Protein AF-A0A7C1TPK1-F1 (afdb_monomer)

pLDDT: mean 71.97, std 23.69, range [21.56, 97.88]

Structure (mmCIF, N/CA/C/O backbone):
data_AF-A0A7C1TPK1-F1
#
_entry.id   AF-A0A7C1TPK1-F1
#
loop_
_atom_site.group_PDB
_atom_site.id
_atom_site.type_symbol
_atom_site.label_atom_id
_atom_site.label_alt_id
_atom_site.label_comp_id
_atom_site.label_asym_id
_atom_site.label_entity_id
_atom_site.label_seq_id
_atom_site.pdbx_PDB_ins_code
_atom_site.Cartn_x
_atom_site.Cartn_y
_atom_site.Cartn_z
_atom_site.occupancy
_atom_site.B_iso_or_equiv
_atom_site.auth_seq_id
_atom_site.auth_comp_id
_atom_site.auth_asym_id
_atom_site.auth_atom_id
_atom_site.pdbx_PDB_model_num
ATOM 1 N N . MET A 1 1 ? 41.301 8.345 -20.548 1.00 24.50 1 MET A N 1
ATOM 2 C CA . MET A 1 1 ? 41.093 9.692 -19.976 1.00 24.50 1 MET A CA 1
ATOM 3 C C . MET A 1 1 ? 39.784 9.651 -19.198 1.00 24.50 1 MET A C 1
ATOM 5 O O . MET A 1 1 ? 38.764 9.330 -19.793 1.00 24.50 1 MET A O 1
ATOM 9 N N . LEU A 1 2 ? 39.835 9.821 -17.872 1.00 21.56 2 LEU A N 1
ATOM 10 C CA . LEU A 1 2 ? 38.672 9.760 -16.976 1.00 21.56 2 LEU A CA 1
ATOM 11 C C . LEU A 1 2 ? 37.686 10.892 -17.308 1.00 21.56 2 LEU A C 1
ATOM 13 O O . LEU A 1 2 ? 38.020 12.067 -17.165 1.00 21.56 2 LEU A O 1
ATOM 17 N N . VAL A 1 3 ? 36.482 10.538 -17.756 1.00 25.73 3 VAL A N 1
ATOM 18 C CA . VAL A 1 3 ? 35.398 11.492 -18.018 1.00 25.73 3 VAL A CA 1
ATOM 19 C C . VAL A 1 3 ? 34.743 11.848 -16.683 1.00 25.73 3 VAL A C 1
ATOM 21 O O . VAL A 1 3 ? 34.244 10.973 -15.979 1.00 25.73 3 VAL A O 1
ATOM 24 N N . ARG A 1 4 ? 34.772 13.134 -16.311 1.00 22.81 4 ARG A N 1
ATOM 25 C CA . ARG A 1 4 ? 34.095 13.642 -15.107 1.00 22.81 4 ARG A CA 1
ATOM 26 C C . ARG A 1 4 ? 32.565 13.531 -15.254 1.00 22.81 4 ARG A C 1
ATOM 28 O O . ARG A 1 4 ? 32.054 13.780 -16.348 1.00 22.81 4 ARG A O 1
ATOM 35 N N . PRO A 1 5 ? 31.813 13.261 -14.171 1.00 24.50 5 PRO A N 1
ATOM 36 C CA . PRO A 1 5 ? 30.354 13.270 -14.211 1.00 24.50 5 PRO A CA 1
ATOM 37 C C . PRO A 1 5 ? 29.855 14.706 -14.442 1.00 24.50 5 PRO A C 1
ATOM 39 O O . PRO A 1 5 ? 30.188 15.603 -13.670 1.00 24.50 5 PRO A O 1
ATOM 42 N N . GLY A 1 6 ? 29.078 14.938 -15.508 1.00 31.14 6 GLY A N 1
ATOM 43 C CA . GLY A 1 6 ? 28.449 16.242 -15.790 1.00 31.14 6 GLY A CA 1
ATOM 44 C C . GLY A 1 6 ? 28.547 16.768 -17.228 1.00 31.14 6 GLY A C 1
ATOM 45 O O . GLY A 1 6 ? 28.027 17.850 -17.501 1.00 31.14 6 GLY A O 1
ATOM 46 N N . MET A 1 7 ? 29.179 16.048 -18.162 1.00 33.12 7 MET A N 1
ATOM 47 C CA . MET A 1 7 ? 29.257 16.487 -19.565 1.00 33.12 7 MET A CA 1
ATOM 48 C C . MET A 1 7 ? 27.914 16.334 -20.298 1.00 33.12 7 MET A C 1
ATOM 50 O O . MET A 1 7 ? 27.286 15.279 -20.259 1.00 33.12 7 MET A O 1
ATOM 54 N N . ARG A 1 8 ? 27.482 17.400 -20.988 1.00 36.66 8 ARG A N 1
ATOM 55 C CA . ARG A 1 8 ? 26.323 17.401 -21.894 1.00 36.66 8 ARG A CA 1
ATOM 56 C C . ARG A 1 8 ? 26.789 17.213 -23.338 1.00 36.66 8 ARG A C 1
ATOM 58 O O . ARG A 1 8 ? 27.647 17.960 -23.806 1.00 36.66 8 ARG A O 1
ATOM 65 N N . PHE A 1 9 ? 26.182 16.257 -24.036 1.00 38.38 9 PHE A N 1
ATOM 66 C CA . PHE A 1 9 ? 26.364 16.032 -25.469 1.00 38.38 9 PHE A CA 1
ATOM 67 C C . PHE A 1 9 ? 25.245 16.738 -26.233 1.00 38.38 9 PHE A C 1
ATOM 69 O O . PHE A 1 9 ? 24.070 16.480 -25.981 1.00 38.38 9 PHE A O 1
ATOM 76 N N . LEU A 1 10 ? 25.597 17.637 -27.150 1.00 41.25 10 LEU A N 1
ATOM 77 C CA . LEU A 1 10 ? 24.641 18.324 -28.016 1.00 41.25 10 LEU A CA 1
ATOM 78 C C . LEU A 1 10 ? 25.191 18.290 -29.445 1.00 41.25 10 LEU A C 1
ATOM 80 O O . LEU A 1 10 ? 26.058 19.078 -29.801 1.00 41.25 10 LEU A O 1
ATOM 84 N N . ALA A 1 11 ? 24.637 17.357 -30.222 1.00 39.09 11 ALA A N 1
ATOM 85 C CA . ALA A 1 11 ? 24.834 17.107 -31.650 1.00 39.09 11 ALA A CA 1
ATOM 86 C C . ALA A 1 11 ? 26.118 16.363 -32.087 1.00 39.09 11 ALA A C 1
ATOM 88 O O . ALA A 1 11 ? 27.251 16.734 -31.788 1.00 39.09 11 ALA A O 1
ATOM 89 N N . GLY A 1 12 ? 25.907 15.318 -32.893 1.00 41.28 12 GLY A N 1
ATOM 90 C CA . GLY A 1 12 ? 26.910 14.708 -33.763 1.00 41.28 12 GLY A CA 1
ATOM 91 C C . GLY A 1 12 ? 26.328 14.586 -35.172 1.00 41.28 12 GLY A C 1
ATOM 92 O O . GLY A 1 12 ? 25.154 14.244 -35.315 1.00 41.28 12 GLY A O 1
ATOM 93 N N . CYS A 1 13 ? 27.120 14.895 -36.201 1.00 37.69 13 CYS A N 1
ATOM 94 C CA . CYS A 1 13 ? 26.704 14.777 -37.603 1.00 37.69 13 CYS A CA 1
ATOM 95 C C . CYS A 1 13 ? 27.291 13.460 -38.178 1.00 37.69 13 CYS A C 1
ATOM 97 O O . CYS A 1 13 ? 28.497 13.212 -38.102 1.00 37.69 13 CYS A O 1
ATOM 99 N N . ARG A 1 14 ? 26.412 12.573 -38.678 1.00 40.03 14 ARG A N 1
ATOM 100 C CA . ARG A 1 14 ? 26.726 11.234 -39.224 1.00 40.03 14 ARG A CA 1
ATOM 101 C C . ARG A 1 14 ? 26.907 11.306 -40.747 1.00 40.03 14 ARG A C 1
ATOM 103 O O . ARG A 1 14 ? 25.949 11.656 -41.427 1.00 40.03 14 ARG A O 1
ATOM 110 N N . LEU A 1 15 ? 28.073 10.922 -41.273 1.00 36.09 15 LEU A N 1
ATOM 111 C CA . LEU A 1 15 ? 28.280 10.698 -42.711 1.00 36.09 15 LEU A CA 1
ATOM 112 C C . LEU A 1 15 ? 28.046 9.223 -43.050 1.00 36.09 15 LEU A C 1
ATOM 114 O O . LEU A 1 15 ? 28.542 8.334 -42.359 1.00 36.09 15 LEU A O 1
ATOM 118 N N . ARG A 1 16 ? 27.306 8.955 -44.130 1.00 34.19 16 ARG A N 1
ATOM 119 C CA . ARG A 1 16 ? 27.210 7.624 -44.742 1.00 34.19 16 ARG A CA 1
ATOM 120 C C . ARG A 1 16 ? 27.856 7.698 -46.122 1.00 34.19 16 ARG A C 1
ATOM 122 O O . ARG A 1 16 ? 27.191 8.072 -47.078 1.00 34.19 16 ARG A O 1
ATOM 129 N N . HIS A 1 17 ? 29.133 7.342 -46.224 1.00 32.44 17 HIS A N 1
ATOM 130 C CA . HIS A 1 17 ? 29.756 7.023 -47.509 1.00 32.44 17 HIS A CA 1
ATOM 131 C C . HIS A 1 17 ? 30.151 5.547 -47.525 1.00 32.44 17 HIS A C 1
ATOM 133 O O . HIS A 1 17 ? 30.505 4.981 -46.493 1.00 32.44 17 HIS A O 1
ATOM 139 N N . GLY A 1 18 ? 29.988 4.908 -48.686 1.00 34.78 18 GLY A N 1
ATOM 140 C CA . GLY A 1 18 ? 30.161 3.468 -48.871 1.00 34.78 18 GLY A CA 1
ATOM 141 C C . GLY A 1 18 ? 31.446 2.931 -48.237 1.00 34.78 18 GLY A C 1
ATOM 142 O O . GLY A 1 18 ? 32.534 3.411 -48.529 1.00 34.78 18 GLY A O 1
ATOM 143 N N . GLY A 1 19 ? 31.293 1.926 -47.370 1.00 31.33 19 GLY A N 1
ATOM 144 C CA . GLY A 1 19 ? 32.381 1.080 -46.869 1.00 31.33 19 GLY A CA 1
ATOM 145 C C . GLY A 1 19 ? 32.948 1.393 -45.476 1.00 31.33 19 GLY A C 1
ATOM 146 O O . GLY A 1 19 ? 33.568 0.506 -44.898 1.00 31.33 19 GLY A O 1
ATOM 147 N N . GLY A 1 20 ? 32.709 2.569 -44.881 1.00 35.03 20 GLY A N 1
ATOM 148 C CA . GLY A 1 20 ? 33.236 2.912 -43.546 1.00 35.03 20 GLY A CA 1
ATOM 149 C C . GLY A 1 20 ? 32.467 4.045 -42.856 1.00 35.03 20 GLY A C 1
ATOM 150 O O . GLY A 1 20 ? 31.899 4.906 -43.522 1.00 35.03 20 GLY A O 1
ATOM 151 N N . ILE A 1 21 ? 32.398 4.033 -41.518 1.00 38.75 21 ILE A N 1
ATOM 152 C CA . ILE A 1 21 ? 31.647 5.028 -40.733 1.00 38.75 21 ILE A CA 1
ATOM 153 C C . ILE A 1 21 ? 32.623 6.120 -40.272 1.00 38.75 21 ILE A C 1
ATOM 155 O O . ILE A 1 21 ? 33.531 5.844 -39.499 1.00 38.75 21 ILE A O 1
ATOM 159 N N . THR A 1 22 ? 32.425 7.371 -40.675 1.00 41.50 22 THR A N 1
ATOM 160 C CA . THR A 1 22 ? 33.171 8.534 -40.154 1.00 41.50 22 THR A CA 1
ATOM 161 C C . THR A 1 22 ? 32.195 9.488 -39.472 1.00 41.50 22 THR A C 1
ATOM 163 O O . THR A 1 22 ? 31.168 9.851 -40.049 1.00 41.50 22 THR A O 1
ATOM 166 N N . GLY A 1 23 ? 32.467 9.875 -38.224 1.00 44.66 23 GLY A N 1
ATOM 167 C CA . GLY A 1 23 ? 31.585 10.747 -37.443 1.00 44.66 23 GLY A CA 1
ATOM 168 C C . GLY A 1 23 ? 32.342 11.869 -36.738 1.00 44.66 23 GLY A C 1
ATOM 169 O O . GLY A 1 23 ? 33.410 11.634 -36.173 1.00 44.66 23 GLY A O 1
ATOM 170 N N . ARG A 1 24 ? 31.752 13.074 -36.729 1.00 41.69 24 ARG A N 1
ATOM 171 C CA . ARG A 1 24 ? 32.151 14.174 -35.834 1.00 41.69 24 ARG A CA 1
ATOM 172 C C . ARG A 1 24 ? 31.338 14.137 -34.559 1.00 41.69 24 ARG A C 1
ATOM 174 O O . ARG A 1 24 ? 30.106 14.170 -34.621 1.00 41.69 24 ARG A O 1
ATOM 181 N N . ILE A 1 25 ? 32.019 14.146 -33.418 1.00 45.00 25 ILE A N 1
ATOM 182 C CA . ILE A 1 25 ? 31.387 14.288 -32.103 1.00 45.00 25 ILE A CA 1
ATOM 183 C C . ILE A 1 25 ? 31.795 15.638 -31.520 1.00 45.00 25 ILE A C 1
ATOM 185 O O . ILE A 1 25 ? 32.979 15.893 -31.286 1.00 45.00 25 ILE A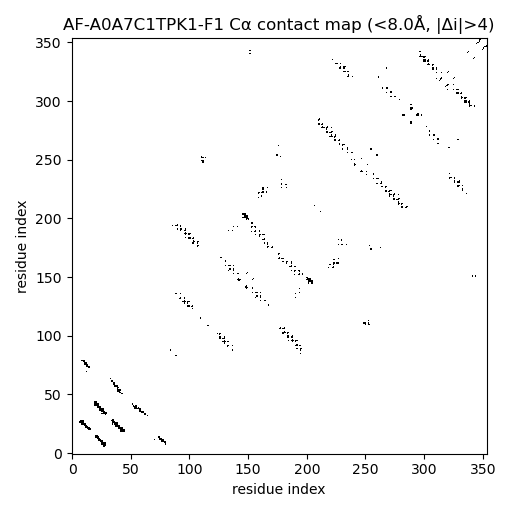 O 1
ATOM 189 N N . VAL A 1 26 ? 30.805 16.498 -31.275 1.00 44.06 26 VAL A N 1
ATOM 190 C CA . VAL A 1 26 ? 30.990 17.732 -30.508 1.00 44.06 26 VAL A CA 1
ATOM 191 C C . VAL A 1 26 ? 30.794 17.400 -29.031 1.00 44.06 26 VAL A C 1
ATOM 193 O O . VAL A 1 26 ? 29.754 16.876 -28.625 1.00 44.06 26 VAL A O 1
ATOM 196 N N . LEU A 1 27 ? 31.810 17.684 -28.220 1.00 39.91 27 LEU A N 1
ATOM 197 C CA . LEU A 1 27 ? 31.820 17.429 -26.784 1.00 39.91 27 LEU A CA 1
ATOM 198 C C . LEU A 1 27 ? 31.929 18.780 -26.069 1.00 39.91 27 LEU A C 1
ATOM 200 O O . LEU A 1 27 ? 32.971 19.425 -26.104 1.00 39.91 27 LEU A O 1
ATOM 204 N N . SER A 1 28 ? 30.853 19.162 -25.372 1.00 40.62 28 SER A N 1
ATOM 205 C CA . SER A 1 28 ? 30.734 20.324 -24.473 1.00 40.62 28 SER A CA 1
ATOM 206 C C . SER A 1 28 ? 30.233 21.641 -25.087 1.00 40.62 28 SER A C 1
ATOM 208 O O . SER A 1 28 ? 30.926 22.311 -25.852 1.00 40.62 28 SER A O 1
ATOM 210 N N . ILE A 1 29 ? 29.051 22.065 -24.619 1.00 41.12 29 ILE A N 1
ATOM 211 C CA . ILE A 1 29 ? 28.638 23.472 -24.537 1.00 41.12 29 ILE A CA 1
ATOM 212 C C . ILE A 1 29 ? 28.671 23.839 -23.048 1.00 41.12 29 ILE A C 1
ATOM 214 O O . ILE A 1 29 ? 27.861 23.340 -22.261 1.00 41.12 29 ILE A O 1
ATOM 218 N N . GLY A 1 30 ? 29.629 24.679 -22.647 1.00 35.22 30 GLY A N 1
ATOM 219 C CA . GLY A 1 30 ? 29.671 25.245 -21.295 1.00 35.22 30 GLY A CA 1
ATOM 220 C C . GLY A 1 30 ? 28.498 26.203 -21.050 1.00 35.22 30 GLY A C 1
ATOM 221 O O . GLY A 1 30 ? 27.855 26.658 -21.994 1.00 35.22 30 GLY A O 1
ATOM 222 N N . SER A 1 31 ? 28.239 26.566 -19.788 1.00 35.78 31 SER A N 1
ATOM 223 C CA . SER A 1 31 ? 27.105 27.408 -19.339 1.00 35.78 31 SER A CA 1
ATOM 224 C C . SER A 1 31 ? 26.975 28.795 -20.000 1.00 35.78 31 SER A C 1
ATOM 226 O O . SER A 1 31 ? 26.006 29.495 -19.739 1.00 35.78 31 SER A O 1
ATOM 228 N N . HIS A 1 32 ? 27.920 29.178 -20.863 1.00 35.72 32 HIS A N 1
ATOM 229 C CA . HIS A 1 32 ? 27.975 30.447 -21.594 1.00 35.72 32 HIS A CA 1
ATOM 230 C C . HIS A 1 32 ? 27.957 30.274 -23.128 1.00 35.72 32 HIS A C 1
ATOM 232 O O . HIS A 1 32 ? 28.382 31.170 -23.850 1.00 35.72 32 HIS A O 1
ATOM 238 N N . GLY A 1 33 ? 27.530 29.119 -23.653 1.00 37.91 33 GLY A N 1
ATOM 239 C CA . GLY A 1 33 ? 27.360 28.928 -25.102 1.00 37.91 33 GLY A CA 1
ATOM 240 C C . GLY A 1 33 ? 28.658 28.781 -25.911 1.00 37.91 33 GLY A C 1
ATOM 241 O O . GLY A 1 33 ? 28.604 28.760 -27.135 1.00 37.91 33 GLY A O 1
ATOM 242 N N . ARG A 1 34 ? 29.824 28.649 -25.262 1.00 34.91 34 ARG A N 1
ATOM 243 C CA . ARG A 1 34 ? 31.100 28.375 -25.943 1.00 34.91 34 ARG A CA 1
ATOM 244 C C . ARG A 1 34 ? 31.315 26.871 -26.118 1.00 34.91 34 ARG A C 1
ATOM 246 O O . ARG A 1 34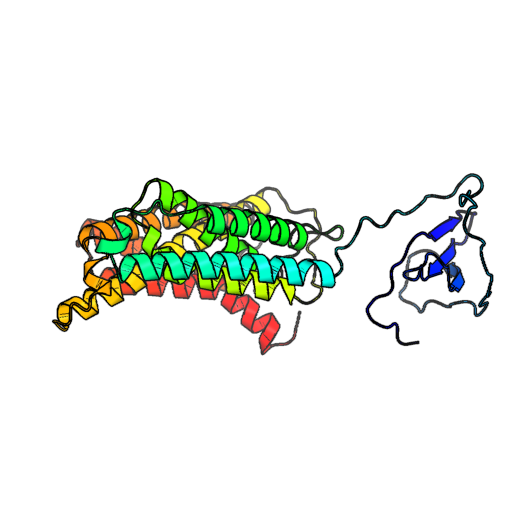 ? 31.243 26.117 -25.144 1.00 34.91 34 ARG A O 1
ATOM 253 N N . VAL A 1 35 ? 31.582 26.460 -27.358 1.00 42.59 35 VAL A N 1
ATOM 254 C CA . VAL A 1 35 ? 32.002 25.097 -27.709 1.00 42.59 35 VAL A CA 1
ATOM 255 C C . VAL A 1 35 ? 33.481 24.944 -27.358 1.00 42.59 35 VAL A C 1
ATOM 257 O O . VAL A 1 35 ? 34.282 25.795 -27.735 1.00 42.59 35 VAL A O 1
ATOM 260 N N . VAL A 1 36 ? 33.838 23.902 -26.602 1.00 40.53 36 VAL A N 1
ATOM 261 C CA . VAL A 1 36 ? 35.198 23.769 -26.037 1.00 40.53 36 VAL A CA 1
ATOM 262 C C . VAL A 1 36 ? 36.057 22.738 -26.782 1.00 40.53 36 VAL A C 1
ATOM 264 O O . VAL A 1 36 ? 37.276 22.896 -26.802 1.00 40.53 36 VAL A O 1
ATOM 267 N N . GLN A 1 37 ? 35.468 21.720 -27.429 1.00 39.75 37 GLN A N 1
ATOM 268 C CA . GLN A 1 37 ? 36.225 20.695 -28.166 1.00 39.75 37 GLN A CA 1
ATOM 269 C C . GLN A 1 37 ? 35.356 19.888 -29.154 1.00 39.75 37 GLN A C 1
ATOM 271 O O . GLN A 1 37 ? 34.184 19.606 -28.894 1.00 39.75 37 GLN A O 1
ATOM 276 N N . TRP A 1 38 ? 35.949 19.447 -30.266 1.00 44.34 38 TRP A N 1
ATOM 277 C CA . TRP A 1 38 ? 35.362 18.464 -31.188 1.00 44.34 38 TRP A CA 1
ATOM 278 C C . TRP A 1 38 ? 36.407 17.442 -31.644 1.00 44.34 38 TRP A C 1
ATOM 280 O O . TRP A 1 38 ? 37.594 17.760 -31.716 1.00 44.34 38 TRP A O 1
ATOM 290 N N . PHE A 1 39 ? 35.943 16.224 -31.947 1.00 41.06 39 PHE A N 1
ATOM 291 C CA . PHE A 1 39 ? 36.772 15.102 -32.396 1.00 41.06 39 PHE A CA 1
ATOM 292 C C . PHE A 1 39 ? 36.262 14.529 -33.724 1.00 41.06 39 PHE A C 1
ATOM 294 O O . PHE A 1 39 ? 35.052 14.352 -33.903 1.00 41.06 39 PHE A O 1
ATOM 301 N N . ASP A 1 40 ? 37.199 14.183 -34.608 1.00 39.00 40 ASP A N 1
ATOM 302 C CA . ASP A 1 40 ? 36.972 13.380 -35.813 1.00 39.00 40 ASP A CA 1
ATOM 303 C C . ASP A 1 40 ? 37.346 11.913 -35.516 1.00 39.00 40 ASP A C 1
ATOM 305 O O . ASP A 1 40 ? 38.464 11.626 -35.082 1.00 39.00 40 ASP A O 1
ATOM 309 N N . GLY A 1 41 ? 36.417 10.970 -35.716 1.00 39.78 41 GLY A N 1
ATOM 310 C CA . GLY A 1 41 ? 36.655 9.539 -35.485 1.00 39.78 41 GLY A CA 1
ATOM 311 C C . GLY A 1 41 ? 36.110 8.648 -36.603 1.00 39.78 41 GLY A C 1
ATOM 312 O O . GLY A 1 41 ? 35.012 8.879 -37.115 1.00 39.78 41 GLY A O 1
ATOM 313 N N . VAL A 1 42 ? 36.874 7.610 -36.963 1.00 35.97 42 VAL A N 1
ATOM 314 C CA . VAL A 1 42 ? 36.466 6.543 -37.893 1.00 35.97 42 VAL A CA 1
ATOM 315 C C . VAL A 1 42 ? 36.020 5.324 -37.076 1.00 35.97 42 VAL A C 1
ATOM 317 O O . VAL A 1 42 ? 36.778 4.823 -36.249 1.00 35.97 42 VAL A O 1
ATOM 320 N N . TYR A 1 43 ? 34.802 4.839 -37.299 1.00 39.56 43 TYR A N 1
ATOM 321 C CA . TYR A 1 43 ? 34.262 3.611 -36.718 1.00 39.56 43 TYR A CA 1
ATOM 322 C C . TYR A 1 43 ? 34.261 2.485 -37.772 1.00 39.56 43 TYR A C 1
ATOM 324 O O . TYR A 1 43 ? 33.782 2.690 -38.892 1.00 39.56 43 TYR A O 1
ATOM 332 N N . PRO A 1 44 ? 34.734 1.272 -37.446 1.00 28.83 44 PRO A N 1
ATOM 333 C CA . PRO A 1 44 ? 34.456 0.098 -38.260 1.00 28.83 44 PRO A CA 1
ATOM 334 C C . PRO A 1 44 ? 33.015 -0.394 -38.033 1.00 28.83 44 PRO A C 1
ATOM 336 O O . PRO A 1 44 ? 32.431 -0.200 -36.966 1.00 28.83 44 PRO A O 1
ATOM 339 N N . ALA A 1 45 ? 32.425 -1.003 -39.064 1.00 29.73 45 ALA A N 1
ATOM 340 C CA . ALA A 1 45 ? 31.056 -1.511 -39.045 1.00 29.73 45 ALA A CA 1
ATOM 341 C C . ALA A 1 45 ? 30.839 -2.610 -37.980 1.00 29.73 45 ALA A C 1
ATOM 343 O O . ALA A 1 45 ? 31.741 -3.372 -37.643 1.00 29.73 45 ALA A O 1
ATOM 344 N N . ILE A 1 46 ? 29.611 -2.643 -37.459 1.00 31.33 46 ILE A N 1
ATOM 345 C CA . ILE A 1 46 ? 29.082 -3.457 -36.352 1.00 31.33 46 ILE A CA 1
ATOM 346 C C . ILE A 1 46 ? 29.551 -4.925 -36.415 1.00 31.33 46 ILE A C 1
ATOM 348 O O . ILE A 1 46 ? 29.311 -5.594 -37.416 1.00 31.33 46 ILE A O 1
ATOM 352 N N . GLY A 1 47 ? 30.151 -5.446 -35.329 1.00 31.80 47 GLY A N 1
ATOM 353 C CA . GLY A 1 47 ? 30.356 -6.897 -35.195 1.00 31.80 47 GLY A CA 1
ATOM 354 C C . GLY A 1 47 ? 31.330 -7.447 -34.142 1.00 31.80 47 GLY A C 1
ATOM 355 O O . GLY A 1 47 ? 31.251 -8.642 -33.878 1.00 31.80 47 GLY A O 1
ATOM 356 N N . ARG A 1 48 ? 32.236 -6.675 -33.514 1.00 25.44 48 ARG A N 1
ATOM 357 C CA . ARG A 1 48 ? 33.141 -7.198 -32.452 1.00 25.44 48 ARG A CA 1
ATOM 358 C C . ARG A 1 48 ? 33.518 -6.141 -31.399 1.00 25.44 48 ARG A C 1
ATOM 360 O O . ARG A 1 48 ? 33.583 -4.962 -31.742 1.00 25.44 48 ARG A O 1
ATOM 367 N N . PRO A 1 49 ? 33.797 -6.528 -30.135 1.00 31.80 49 PRO A N 1
ATOM 368 C CA . PRO A 1 49 ? 34.086 -5.585 -29.063 1.00 31.80 49 PRO A CA 1
ATOM 369 C C . PRO A 1 49 ? 35.565 -5.194 -29.099 1.00 31.80 49 PRO A C 1
ATOM 371 O O . PRO A 1 49 ? 36.394 -5.885 -28.521 1.00 31.80 49 PRO A O 1
ATOM 374 N N . HIS A 1 50 ? 35.926 -4.089 -29.751 1.00 31.58 50 HIS A N 1
ATOM 375 C CA . HIS A 1 50 ? 37.266 -3.516 -29.585 1.00 31.58 50 HIS A CA 1
ATOM 376 C C . HIS A 1 50 ? 37.262 -1.982 -29.540 1.00 31.58 50 HIS A C 1
ATOM 378 O O . HIS A 1 50 ? 36.398 -1.316 -30.102 1.00 31.58 50 HIS A O 1
ATOM 384 N N . LYS A 1 51 ? 38.244 -1.469 -28.783 1.00 29.73 51 LYS A N 1
ATOM 385 C CA . LYS A 1 51 ? 38.496 -0.078 -28.373 1.00 29.73 51 LYS A CA 1
ATOM 386 C C . LYS A 1 51 ? 38.213 0.964 -29.465 1.00 29.73 51 LYS A C 1
ATOM 388 O O . LYS A 1 51 ? 38.738 0.862 -30.569 1.00 29.73 51 LYS A O 1
ATOM 393 N N . LEU A 1 52 ? 37.501 2.032 -29.082 1.00 31.05 52 LEU A N 1
ATOM 394 C CA . LEU A 1 52 ? 37.487 3.312 -29.799 1.00 31.05 52 LEU A CA 1
ATOM 395 C C . LEU A 1 52 ? 38.937 3.783 -30.012 1.00 31.05 52 LEU A C 1
ATOM 397 O O . LEU A 1 52 ? 39.631 4.106 -29.045 1.00 31.05 52 LEU A O 1
ATOM 401 N N . LEU A 1 53 ? 39.387 3.853 -31.262 1.00 29.19 53 LEU A N 1
ATOM 402 C CA . LEU A 1 53 ? 40.585 4.601 -31.631 1.00 29.19 53 LEU A CA 1
ATOM 403 C C . LEU A 1 53 ? 40.157 6.050 -31.880 1.00 29.19 53 LEU A C 1
ATOM 405 O O . LEU A 1 53 ? 39.724 6.411 -32.971 1.00 29.19 53 LEU A O 1
ATOM 409 N N . LEU A 1 54 ? 40.221 6.877 -30.835 1.00 31.77 54 LEU A N 1
ATOM 410 C CA . LEU A 1 54 ? 40.105 8.327 -30.983 1.00 31.77 54 LEU A CA 1
ATOM 411 C C . LEU A 1 54 ? 41.357 8.828 -31.713 1.00 31.77 54 LEU A C 1
ATOM 413 O O . LEU A 1 54 ? 42.453 8.789 -31.156 1.00 31.77 54 LEU A O 1
ATOM 417 N N . GLY A 1 55 ? 41.192 9.285 -32.955 1.00 32.06 55 GLY A N 1
ATOM 418 C CA . GLY A 1 55 ? 42.226 10.033 -33.665 1.00 32.06 55 GLY A CA 1
ATOM 419 C C . GLY A 1 55 ? 42.536 11.325 -32.907 1.00 32.06 55 GLY A C 1
ATOM 420 O O . GLY A 1 55 ? 41.637 12.088 -32.556 1.00 32.06 55 GLY A O 1
ATOM 421 N N . SER A 1 56 ? 43.811 11.557 -32.605 1.00 30.23 56 SER A N 1
ATOM 422 C CA . SER A 1 56 ? 44.296 12.622 -31.722 1.00 30.23 56 SER A CA 1
ATOM 423 C C . SER A 1 56 ? 44.413 13.988 -32.414 1.00 30.23 56 SER A C 1
ATOM 425 O O . SER A 1 56 ? 45.470 14.614 -32.360 1.00 30.23 56 SER A O 1
ATOM 427 N N . GLN A 1 57 ? 43.363 14.464 -33.082 1.00 33.47 57 GLN A N 1
ATOM 428 C CA . GLN A 1 57 ? 43.333 15.834 -33.608 1.00 33.47 57 GLN A CA 1
ATOM 429 C C . GLN A 1 57 ? 42.364 16.671 -32.774 1.00 33.47 57 GLN A C 1
ATOM 431 O O . GLN A 1 57 ? 41.154 16.676 -32.987 1.00 33.47 57 GLN A O 1
ATOM 436 N N . VAL A 1 58 ? 42.918 17.341 -31.760 1.00 34.72 58 VAL A N 1
ATOM 437 C CA . VAL A 1 58 ? 42.210 18.334 -30.946 1.00 34.72 58 VAL A CA 1
ATOM 438 C C . VAL A 1 58 ? 42.312 19.673 -31.665 1.00 34.72 58 VAL A C 1
ATOM 440 O O . VAL A 1 58 ? 43.376 20.286 -31.688 1.00 34.72 58 VAL A O 1
ATOM 443 N N . HIS A 1 59 ? 41.207 20.148 -32.235 1.00 36.06 59 HIS A N 1
ATOM 444 C CA . HIS A 1 59 ? 41.133 21.502 -32.778 1.00 36.06 59 HIS A CA 1
ATOM 445 C C . HIS A 1 59 ? 40.513 22.451 -31.746 1.00 36.06 59 HIS A C 1
ATOM 447 O O . HIS A 1 59 ? 39.376 22.259 -31.316 1.00 36.06 59 HIS A O 1
ATOM 453 N N . HIS A 1 60 ? 41.253 23.495 -31.364 1.00 32.62 60 HIS A N 1
ATOM 454 C CA . HIS A 1 60 ? 40.734 24.619 -30.585 1.00 32.62 60 HIS A CA 1
ATOM 455 C C . HIS A 1 60 ? 40.278 25.727 -31.542 1.00 32.62 60 HIS A C 1
ATOM 457 O O . HIS A 1 60 ? 41.090 26.282 -32.276 1.00 32.62 60 HIS A O 1
ATOM 463 N N . GLY A 1 61 ? 38.983 26.049 -31.546 1.00 34.94 61 GLY A N 1
ATOM 464 C CA . GLY A 1 61 ? 38.421 27.121 -32.369 1.00 34.94 61 GLY A CA 1
ATOM 465 C C . GLY A 1 61 ? 37.334 27.887 -31.622 1.00 34.94 61 GLY A C 1
ATOM 466 O O . GLY A 1 61 ? 36.466 27.289 -30.993 1.00 34.94 61 GLY A O 1
ATOM 467 N N . ASN A 1 62 ? 37.385 29.216 -31.687 1.00 28.84 62 ASN A N 1
ATOM 468 C CA . ASN A 1 62 ? 36.414 30.104 -31.054 1.00 28.84 62 ASN A CA 1
ATOM 469 C C . ASN A 1 62 ? 35.275 30.368 -32.058 1.00 28.84 62 ASN A C 1
ATOM 471 O O . ASN A 1 62 ? 35.435 31.162 -32.982 1.00 28.84 62 ASN A O 1
ATOM 475 N N . LEU A 1 63 ? 34.145 29.667 -31.931 1.00 35.84 63 LEU A N 1
ATOM 476 C CA . LEU A 1 63 ? 32.958 29.948 -32.748 1.00 35.84 63 LEU A CA 1
ATOM 477 C C . LEU A 1 63 ? 32.238 31.170 -32.163 1.00 35.84 63 LEU A C 1
ATOM 479 O O . LEU A 1 63 ? 31.715 31.114 -31.051 1.00 35.84 63 LEU A O 1
ATOM 483 N N . GLY A 1 64 ? 32.243 32.280 -32.904 1.00 26.56 64 GLY A N 1
ATOM 484 C CA . GLY A 1 64 ? 31.487 33.483 -32.560 1.00 26.56 64 GLY A CA 1
ATOM 485 C C . GLY A 1 64 ? 29.989 33.188 -32.445 1.00 26.56 64 GLY A C 1
ATOM 486 O O . GLY A 1 64 ? 29.423 32.449 -33.250 1.00 26.56 64 GLY A O 1
ATOM 487 N N . ALA A 1 65 ? 29.353 33.756 -31.422 1.00 31.20 65 ALA A N 1
ATOM 488 C CA . ALA A 1 65 ? 27.927 33.608 -31.166 1.00 31.20 65 ALA A CA 1
ATOM 489 C C . ALA A 1 65 ? 27.113 34.214 -32.323 1.00 31.20 65 ALA A C 1
ATOM 491 O O . ALA A 1 65 ? 27.087 35.431 -32.481 1.00 31.20 65 ALA A O 1
ATOM 492 N N . GLY A 1 66 ? 26.457 33.373 -33.132 1.00 29.56 66 GLY A N 1
ATOM 493 C CA . GLY A 1 66 ? 25.478 33.843 -34.122 1.00 29.56 66 GLY A CA 1
ATOM 494 C C . GLY A 1 66 ? 25.315 33.032 -35.410 1.00 29.56 66 GLY A C 1
ATOM 495 O O . GLY A 1 66 ? 24.386 33.315 -36.159 1.00 29.56 66 GLY A O 1
ATOM 496 N N . SER A 1 67 ? 26.143 32.026 -35.706 1.00 26.38 67 SER A N 1
ATOM 497 C CA . SER A 1 67 ? 25.974 31.240 -36.939 1.00 26.38 67 SER A CA 1
ATOM 498 C C . SER A 1 67 ? 25.056 30.019 -36.734 1.00 26.38 67 SER A C 1
ATOM 500 O O . SER A 1 67 ? 25.316 29.192 -35.856 1.00 26.38 67 SER A O 1
ATOM 502 N N . PRO A 1 68 ? 23.982 29.842 -37.532 1.00 30.05 68 PRO A N 1
ATOM 503 C CA . PRO A 1 68 ? 23.232 28.593 -37.530 1.00 30.05 68 PRO A CA 1
ATOM 504 C C . PRO A 1 68 ? 24.123 27.480 -38.096 1.00 30.05 68 PRO A C 1
ATOM 506 O O . PRO A 1 68 ? 24.577 27.560 -39.238 1.00 30.05 68 PRO A O 1
ATOM 509 N N . PHE A 1 69 ? 24.369 26.433 -37.305 1.00 36.50 69 PHE A N 1
ATOM 510 C CA . PHE A 1 69 ? 25.017 25.205 -37.772 1.00 36.50 69 PHE A CA 1
ATOM 511 C C . PHE A 1 69 ? 24.177 24.597 -38.910 1.00 36.50 69 PHE A C 1
ATOM 513 O O . PHE A 1 69 ? 23.157 23.953 -38.668 1.00 36.50 69 PHE A O 1
ATOM 520 N N . ARG A 1 70 ? 24.587 24.805 -40.167 1.00 31.73 70 ARG A N 1
ATOM 521 C CA . ARG A 1 70 ? 24.055 24.083 -41.332 1.00 31.73 70 ARG A CA 1
ATOM 522 C C . ARG A 1 70 ? 24.925 22.851 -41.564 1.00 31.73 70 ARG A C 1
ATOM 524 O O . ARG A 1 70 ? 26.064 22.994 -41.998 1.00 31.73 70 ARG A O 1
ATOM 531 N N . CYS A 1 71 ? 24.411 21.649 -41.293 1.00 34.47 71 CYS A N 1
ATOM 532 C CA . CYS A 1 71 ? 25.030 20.439 -41.845 1.00 34.47 71 CYS A CA 1
ATOM 533 C C . CYS A 1 71 ? 24.694 20.395 -43.363 1.00 34.47 71 CYS A C 1
ATOM 535 O O . CYS A 1 71 ? 23.522 20.555 -43.715 1.00 34.47 71 CYS A O 1
ATOM 537 N N . PRO A 1 72 ? 25.684 20.270 -44.274 1.00 32.59 72 PRO A N 1
ATOM 538 C CA . PRO A 1 72 ? 25.440 20.213 -45.725 1.00 32.59 72 PRO A CA 1
ATOM 539 C C . PRO A 1 72 ? 24.655 18.943 -46.083 1.00 32.59 72 PRO A C 1
ATOM 541 O O . PRO A 1 72 ? 24.730 17.992 -45.341 1.00 32.59 72 PRO A O 1
ATOM 544 N N . GLY A 1 73 ? 23.853 18.904 -47.148 1.00 35.16 73 GLY A N 1
ATOM 545 C CA . GLY A 1 73 ? 22.875 17.824 -47.400 1.00 35.16 73 GLY A CA 1
ATOM 546 C C . GLY A 1 73 ? 23.355 16.389 -47.088 1.00 35.16 73 GLY A C 1
ATOM 547 O O . GLY A 1 73 ? 24.449 16.007 -47.488 1.00 35.16 73 GLY A O 1
ATOM 548 N N . HIS A 1 74 ? 22.501 15.616 -46.396 1.00 36.00 74 HIS A N 1
ATOM 549 C CA . HIS A 1 74 ? 22.668 14.214 -45.942 1.00 36.00 74 HIS A CA 1
ATOM 550 C C . HIS A 1 74 ? 23.223 13.948 -44.524 1.00 36.00 74 HIS A C 1
ATOM 552 O O . HIS A 1 74 ? 23.837 12.907 -44.299 1.00 36.00 74 HIS A O 1
ATOM 558 N N . TYR A 1 75 ? 22.929 14.794 -43.528 1.00 36.03 75 TYR A N 1
ATOM 559 C CA . TYR A 1 75 ? 23.169 14.448 -42.114 1.00 36.03 75 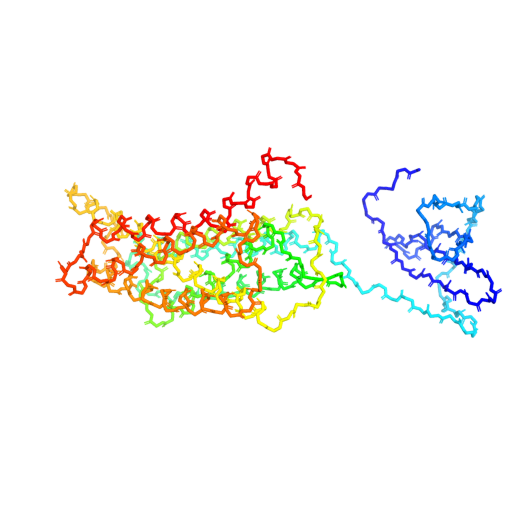TYR A CA 1
ATOM 560 C C . TYR A 1 75 ? 21.861 14.306 -41.337 1.00 36.03 75 TYR A C 1
ATOM 562 O O . TYR A 1 75 ? 20.965 15.141 -41.437 1.00 36.03 75 TYR A O 1
ATOM 570 N N . VAL A 1 76 ? 21.782 13.259 -40.516 1.00 33.25 76 VAL A N 1
ATOM 571 C CA . VAL A 1 76 ? 20.721 13.070 -39.520 1.00 33.25 76 VAL A CA 1
ATOM 572 C C . VAL A 1 76 ? 21.152 13.768 -38.233 1.00 33.25 76 VAL A C 1
ATOM 574 O O . VAL A 1 76 ? 22.179 13.415 -37.653 1.00 33.25 76 VAL A O 1
ATOM 577 N N . ILE A 1 77 ? 20.373 14.750 -37.780 1.00 36.16 77 ILE A N 1
ATOM 578 C CA . ILE A 1 77 ? 20.536 15.358 -36.457 1.00 36.16 77 ILE A CA 1
ATOM 579 C C . ILE A 1 77 ? 19.987 14.364 -35.430 1.00 36.16 77 ILE A C 1
ATOM 581 O O . ILE A 1 77 ? 18.779 14.151 -35.355 1.00 36.16 77 ILE A O 1
ATOM 585 N N . ILE A 1 78 ? 20.862 13.755 -34.627 1.00 36.94 78 ILE A N 1
ATOM 586 C CA . ILE A 1 78 ? 20.436 12.981 -33.455 1.00 36.94 78 ILE A CA 1
ATOM 587 C C . ILE A 1 78 ? 20.245 13.969 -32.301 1.00 36.94 78 ILE A C 1
ATOM 589 O O . ILE A 1 78 ? 21.196 14.349 -31.615 1.00 36.94 78 ILE A O 1
ATOM 593 N N . LEU A 1 79 ? 19.007 14.424 -32.116 1.00 31.41 79 LEU A N 1
ATOM 594 C CA . LEU A 1 79 ? 18.581 15.110 -30.900 1.00 31.41 79 LEU A CA 1
ATOM 595 C C . LEU A 1 79 ? 18.451 14.061 -29.791 1.00 31.41 79 LEU A C 1
ATOM 597 O O . LEU A 1 79 ? 17.486 13.303 -29.762 1.00 31.41 79 LEU A O 1
ATOM 601 N N . PHE A 1 80 ? 19.417 14.012 -28.872 1.00 37.69 80 PHE A N 1
ATOM 602 C CA . PHE A 1 80 ? 19.228 13.303 -27.609 1.00 37.69 80 PHE A CA 1
ATOM 603 C C . PHE A 1 80 ? 18.154 14.046 -26.810 1.00 37.69 80 PHE A C 1
ATOM 605 O O . PHE A 1 80 ? 18.397 15.119 -26.252 1.00 37.69 80 PHE A O 1
ATOM 612 N N . THR A 1 81 ? 16.941 13.495 -26.792 1.00 33.41 81 THR A N 1
ATOM 613 C CA . THR A 1 81 ? 15.873 13.939 -25.898 1.00 33.41 81 THR A CA 1
ATOM 614 C C . THR A 1 81 ? 16.375 13.841 -24.466 1.00 33.41 81 THR A C 1
ATOM 616 O O . THR A 1 81 ? 16.889 12.808 -24.048 1.00 33.41 81 THR A O 1
ATOM 619 N N . THR A 1 82 ? 16.261 14.948 -23.740 1.00 37.69 82 THR A N 1
ATOM 620 C CA . THR A 1 82 ? 16.768 15.184 -22.387 1.00 37.69 82 THR A CA 1
ATOM 621 C C . THR A 1 82 ? 16.647 13.972 -21.454 1.00 37.69 82 THR A C 1
ATOM 623 O O . THR A 1 82 ? 15.618 13.800 -20.800 1.00 37.69 82 THR A O 1
ATOM 626 N N . THR A 1 83 ? 17.715 13.189 -21.299 1.00 42.88 83 THR A N 1
ATOM 627 C CA . THR A 1 83 ? 17.897 12.375 -20.093 1.00 42.88 83 THR A CA 1
ATOM 628 C C . THR A 1 83 ? 17.974 13.360 -18.933 1.00 42.88 83 THR A C 1
ATOM 630 O O . THR A 1 83 ? 18.873 14.208 -18.881 1.00 42.88 83 THR A O 1
ATOM 633 N N . THR A 1 84 ? 16.978 13.350 -18.051 1.00 48.44 84 THR A N 1
ATOM 634 C CA . THR A 1 84 ? 16.952 14.222 -16.878 1.00 48.44 84 THR A CA 1
ATOM 635 C C . THR A 1 84 ? 18.217 13.988 -16.069 1.00 48.44 84 THR A C 1
ATOM 637 O O . THR A 1 84 ? 18.416 12.912 -15.521 1.00 48.44 84 THR A O 1
ATOM 640 N N . THR A 1 85 ? 19.091 14.992 -16.004 1.00 55.41 85 THR A N 1
ATOM 641 C CA . THR A 1 85 ? 20.275 14.927 -15.150 1.00 55.41 85 THR A CA 1
ATOM 642 C C . THR A 1 85 ? 19.825 14.701 -13.699 1.00 55.41 85 THR A C 1
ATOM 644 O O . THR A 1 85 ? 18.873 15.373 -13.281 1.00 55.41 85 THR A O 1
ATOM 647 N N . PRO A 1 86 ? 20.499 13.836 -12.912 1.00 61.34 86 PRO A N 1
ATOM 648 C CA . PRO A 1 86 ? 20.157 13.558 -11.507 1.00 61.34 86 PRO A CA 1
ATOM 649 C C . PRO A 1 86 ? 19.915 14.832 -10.679 1.00 61.34 86 PRO A C 1
ATOM 651 O O . PRO A 1 86 ? 19.033 14.891 -9.827 1.00 61.34 86 PRO A O 1
ATOM 654 N N . SER A 1 87 ? 20.618 15.913 -11.036 1.00 65.44 87 SER A N 1
ATOM 655 C CA . SER A 1 87 ? 20.479 17.252 -10.458 1.00 65.44 87 SER A CA 1
ATOM 656 C C . SER A 1 87 ? 19.065 17.847 -10.476 1.00 65.44 87 SER A C 1
ATOM 658 O O . SER A 1 87 ? 18.766 18.682 -9.629 1.00 65.44 87 SER A O 1
ATOM 660 N N . ARG A 1 88 ? 18.183 17.456 -11.408 1.00 74.69 88 ARG A N 1
ATOM 661 C CA . ARG A 1 88 ? 16.789 17.945 -11.458 1.00 74.69 88 ARG A CA 1
ATOM 662 C C . ARG A 1 88 ? 15.807 17.056 -10.692 1.00 74.69 88 ARG A C 1
ATOM 664 O O . ARG A 1 88 ? 14.749 17.544 -10.309 1.00 74.69 88 ARG A O 1
ATOM 671 N N . MET A 1 89 ? 16.132 15.783 -10.466 1.00 80.31 89 MET A N 1
ATOM 672 C CA . MET A 1 89 ? 15.244 14.838 -9.773 1.00 80.31 89 MET A CA 1
ATOM 673 C C . MET A 1 89 ? 15.313 14.998 -8.254 1.00 80.31 89 MET A C 1
ATOM 675 O O . MET A 1 89 ? 14.278 14.998 -7.595 1.00 80.31 89 MET A O 1
ATOM 679 N N . ILE A 1 90 ? 16.512 15.229 -7.715 1.00 86.94 90 ILE A N 1
ATOM 680 C CA . ILE A 1 90 ? 16.755 15.420 -6.278 1.00 86.94 90 ILE A CA 1
ATOM 681 C C . ILE A 1 90 ? 15.898 16.547 -5.664 1.00 86.94 90 ILE A C 1
ATOM 683 O O . ILE A 1 90 ? 15.182 16.273 -4.700 1.00 86.94 90 ILE A O 1
ATOM 687 N N . PRO A 1 91 ? 15.877 17.791 -6.191 1.00 90.25 91 PRO A N 1
ATOM 688 C CA . PRO A 1 91 ? 15.074 18.858 -5.588 1.00 90.25 91 PRO A CA 1
ATOM 689 C C . PRO A 1 91 ? 13.565 18.580 -5.659 1.00 90.25 91 PRO A C 1
ATOM 691 O O . PRO A 1 91 ? 12.831 18.915 -4.729 1.00 90.25 91 PRO A O 1
ATOM 694 N N . LEU A 1 92 ? 13.088 17.930 -6.727 1.00 90.50 92 LEU A N 1
ATOM 695 C CA . LEU A 1 92 ? 11.684 17.534 -6.857 1.00 90.50 92 LEU A CA 1
ATOM 696 C C . LEU A 1 92 ? 11.314 16.444 -5.844 1.00 90.50 92 LEU A C 1
ATOM 698 O O . LEU A 1 92 ? 10.261 16.530 -5.216 1.00 90.50 92 LEU A O 1
ATOM 702 N N . ALA A 1 93 ? 12.191 15.459 -5.644 1.00 90.31 93 ALA A N 1
ATOM 703 C CA . ALA A 1 93 ? 11.992 14.397 -4.664 1.00 90.31 93 ALA A CA 1
ATOM 704 C C . ALA A 1 93 ? 11.967 14.937 -3.228 1.00 90.31 93 ALA A C 1
ATOM 706 O O . ALA A 1 93 ? 11.075 14.582 -2.459 1.00 90.31 93 ALA A O 1
ATOM 707 N N . ILE A 1 94 ? 12.878 15.855 -2.888 1.00 92.88 94 ILE A N 1
ATOM 708 C CA . ILE A 1 94 ? 12.886 16.539 -1.585 1.00 92.88 94 ILE A CA 1
ATOM 709 C C . ILE A 1 94 ? 11.589 17.332 -1.394 1.00 92.88 94 ILE A C 1
ATOM 711 O O . ILE A 1 94 ? 10.960 17.246 -0.341 1.00 92.88 94 ILE A O 1
ATOM 715 N N . THR A 1 95 ? 11.147 18.055 -2.425 1.00 93.62 95 THR A N 1
ATOM 716 C CA . THR A 1 95 ? 9.889 18.816 -2.383 1.00 93.62 95 THR A CA 1
ATOM 717 C C . THR A 1 95 ? 8.692 17.897 -2.123 1.00 93.62 95 THR A C 1
ATOM 719 O O . THR A 1 95 ? 7.885 18.171 -1.234 1.00 93.62 95 THR A O 1
ATOM 722 N N . ALA A 1 96 ? 8.593 16.772 -2.840 1.00 92.81 96 ALA A N 1
ATOM 723 C CA . ALA A 1 96 ? 7.547 15.774 -2.620 1.00 92.81 96 ALA A CA 1
ATOM 724 C C . ALA A 1 96 ? 7.605 15.180 -1.201 1.00 92.81 96 ALA A C 1
ATOM 726 O O . ALA A 1 96 ? 6.572 15.061 -0.542 1.00 92.81 96 ALA A O 1
ATOM 727 N N . ALA A 1 97 ? 8.802 14.861 -0.702 1.00 93.06 97 ALA A N 1
ATOM 728 C CA . ALA A 1 97 ? 9.001 14.329 0.643 1.00 93.06 97 ALA A CA 1
ATOM 729 C C . ALA A 1 97 ? 8.570 15.319 1.738 1.00 93.06 97 ALA A C 1
ATOM 731 O O . ALA A 1 97 ? 7.887 14.923 2.684 1.00 93.06 97 ALA A O 1
ATOM 732 N N . ILE A 1 98 ? 8.894 16.609 1.588 1.00 93.94 98 ILE A N 1
ATOM 733 C CA . ILE A 1 98 ? 8.448 17.665 2.509 1.00 93.94 98 ILE A CA 1
ATOM 734 C C . ILE A 1 98 ? 6.920 17.769 2.500 1.00 93.94 98 ILE A C 1
ATOM 736 O O . ILE A 1 98 ? 6.311 17.814 3.565 1.00 93.94 98 ILE A O 1
ATOM 740 N N . LEU A 1 99 ? 6.279 17.753 1.328 1.00 93.81 99 LEU A N 1
ATOM 741 C CA . LEU A 1 99 ? 4.816 17.823 1.224 1.00 93.81 99 LEU A CA 1
ATOM 742 C C . LEU A 1 99 ? 4.113 16.605 1.854 1.00 93.81 99 LEU A C 1
ATOM 744 O O . LEU A 1 99 ? 3.094 16.768 2.537 1.00 93.81 99 LEU A O 1
ATOM 748 N N . TYR A 1 100 ? 4.665 15.398 1.692 1.00 93.00 100 TYR A N 1
ATOM 749 C CA . TYR A 1 100 ? 4.194 14.205 2.407 1.00 93.00 100 TYR A CA 1
ATOM 750 C C . TYR A 1 100 ? 4.381 14.340 3.923 1.00 93.00 100 TYR A C 1
ATOM 752 O O . TYR A 1 100 ? 3.455 14.048 4.683 1.00 93.00 100 TYR A O 1
ATOM 760 N N . GLY A 1 101 ? 5.539 14.836 4.368 1.00 90.75 101 GLY A N 1
ATOM 761 C CA . GLY A 1 101 ? 5.829 15.090 5.780 1.00 90.75 101 GLY A CA 1
ATOM 762 C C . GLY A 1 101 ? 4.878 16.113 6.405 1.00 90.75 101 GLY A C 1
ATOM 763 O O . GLY A 1 101 ? 4.332 15.865 7.479 1.00 90.75 101 GLY A O 1
ATOM 764 N N . LEU A 1 102 ? 4.604 17.220 5.709 1.00 90.69 102 LEU A N 1
ATOM 765 C CA . LEU A 1 102 ? 3.632 18.236 6.124 1.00 90.69 102 LEU A CA 1
ATOM 766 C C . LEU A 1 102 ? 2.223 17.650 6.235 1.00 90.69 102 LEU A C 1
ATOM 768 O O . LEU A 1 102 ? 1.535 17.896 7.226 1.00 90.69 102 LEU A O 1
ATOM 772 N N . SER A 1 103 ? 1.816 16.833 5.260 1.00 89.19 103 SER A N 1
ATOM 773 C CA . SER A 1 103 ? 0.527 16.132 5.292 1.00 89.19 103 SER A CA 1
ATOM 774 C C . SER A 1 103 ? 0.434 15.219 6.520 1.00 89.19 103 SER A C 1
ATOM 776 O O . SER A 1 103 ? -0.515 15.321 7.296 1.00 89.19 103 SER A O 1
ATOM 778 N N . GLY A 1 104 ? 1.451 14.384 6.759 1.00 86.88 104 GLY A N 1
ATOM 779 C CA . GLY A 1 104 ? 1.515 13.503 7.930 1.00 86.88 104 GLY A CA 1
ATOM 780 C C . GLY A 1 104 ? 1.509 14.262 9.262 1.00 86.88 104 GLY A C 1
ATOM 781 O O . GLY A 1 104 ? 0.750 13.913 10.169 1.00 86.88 104 GLY A O 1
ATOM 782 N N . ALA A 1 105 ? 2.289 15.341 9.371 1.00 86.94 105 ALA A N 1
ATOM 783 C CA . ALA A 1 105 ? 2.359 16.180 10.566 1.00 86.94 105 ALA A CA 1
ATOM 784 C C . ALA A 1 105 ? 1.021 16.872 10.870 1.00 86.94 105 ALA A C 1
ATOM 786 O O . ALA A 1 105 ? 0.613 16.951 12.031 1.00 86.94 105 ALA A O 1
ATOM 787 N N . TRP A 1 106 ? 0.305 17.329 9.839 1.00 85.88 106 TRP A N 1
ATOM 788 C CA . TRP A 1 106 ? -1.009 17.950 10.002 1.00 85.88 106 TRP A CA 1
ATOM 789 C C . TRP A 1 106 ? -2.051 16.939 10.484 1.00 85.88 106 TRP A C 1
ATOM 791 O O . TRP A 1 106 ? -2.787 17.222 11.431 1.00 85.88 106 TRP A O 1
ATOM 801 N N . LEU A 1 107 ? -2.071 15.731 9.904 1.00 85.00 107 LEU A N 1
ATOM 802 C CA . LEU A 1 107 ? -2.928 14.644 10.385 1.00 85.00 107 LEU A CA 1
ATOM 803 C C . LEU A 1 107 ? -2.621 14.271 11.841 1.00 85.00 107 LEU A C 1
ATOM 805 O O . LEU A 1 107 ? -3.546 14.108 12.639 1.00 85.00 107 LEU A O 1
ATOM 809 N N . LEU A 1 108 ? -1.341 14.196 12.209 1.00 84.44 108 LEU A N 1
ATOM 810 C CA . LEU A 1 108 ? -0.928 13.918 13.582 1.00 84.44 108 LEU A CA 1
ATOM 811 C C . LEU A 1 108 ? -1.373 15.026 14.550 1.00 84.44 108 LEU A C 1
ATOM 813 O O . LEU A 1 108 ? -1.897 14.729 15.625 1.00 84.44 108 LEU A O 1
ATOM 817 N N . ARG A 1 109 ? -1.219 16.302 14.170 1.00 83.25 109 ARG A N 1
ATOM 818 C CA . ARG A 1 109 ? -1.679 17.449 14.970 1.00 83.25 109 ARG A CA 1
ATOM 819 C C . ARG A 1 109 ? -3.195 17.424 15.162 1.00 83.25 109 ARG A C 1
ATOM 821 O O . ARG A 1 109 ? -3.661 17.661 16.275 1.00 83.25 109 ARG A O 1
ATOM 828 N N . ARG A 1 110 ? -3.948 17.083 14.112 1.00 78.31 110 ARG A N 1
ATOM 829 C CA . ARG A 1 110 ? -5.411 16.941 14.151 1.00 78.31 110 ARG A CA 1
ATOM 830 C C . ARG A 1 110 ? -5.857 15.880 15.158 1.00 78.31 110 ARG A C 1
ATOM 832 O O . ARG A 1 110 ? -6.793 16.109 15.915 1.00 78.31 110 ARG A O 1
ATOM 839 N N . LEU A 1 111 ? -5.163 14.743 15.182 1.00 77.25 111 LEU A N 1
ATOM 840 C CA . LEU A 1 111 ? -5.455 13.643 16.105 1.00 77.25 111 LEU A CA 1
ATOM 841 C C . LEU A 1 111 ? -5.073 13.970 17.553 1.00 77.25 111 LEU A C 1
ATOM 843 O O . LEU A 1 111 ? -5.740 13.512 18.473 1.00 77.25 111 LEU A O 1
ATOM 847 N N . ARG A 1 112 ? -4.030 14.781 17.770 1.00 77.88 112 ARG A N 1
ATOM 848 C CA . ARG A 1 112 ? -3.632 15.233 19.116 1.00 77.88 112 ARG A CA 1
ATOM 849 C C . ARG A 1 112 ? -4.527 16.341 19.675 1.00 77.88 112 ARG A C 1
ATOM 851 O O . ARG A 1 112 ? -4.694 16.412 20.887 1.00 77.88 112 ARG A O 1
ATOM 858 N N . HIS A 1 113 ? -5.112 17.178 18.816 1.00 73.31 113 HIS A N 1
ATOM 859 C CA . HIS A 1 113 ? -5.955 18.308 19.224 1.00 73.31 113 HIS A CA 1
ATOM 860 C C . HIS A 1 113 ? -7.309 18.319 18.485 1.00 73.31 113 HIS A C 1
ATOM 862 O O . HIS A 1 113 ? -7.525 19.170 17.616 1.00 73.31 113 HIS A O 1
ATOM 868 N N . PRO A 1 114 ? -8.257 17.427 18.844 1.00 65.12 114 PRO A N 1
ATOM 869 C CA . PRO A 1 114 ? -9.553 17.312 18.164 1.00 65.12 114 PRO A CA 1
ATOM 870 C C . PRO A 1 114 ? -10.393 18.598 18.215 1.00 65.12 114 PRO A C 1
ATOM 872 O O . PRO A 1 114 ? -11.086 18.926 17.256 1.00 65.12 114 PRO A O 1
ATOM 875 N N . GLN A 1 115 ? -10.289 19.359 19.312 1.00 59.78 115 GLN A N 1
ATOM 876 C CA . GLN A 1 115 ? -11.051 20.594 19.545 1.00 59.78 115 GLN A CA 1
ATOM 877 C C . GLN A 1 115 ? -10.598 21.751 18.636 1.00 59.78 115 GLN A C 1
ATOM 879 O O . GLN A 1 115 ? -11.429 22.489 18.123 1.00 59.78 115 GLN A O 1
ATOM 884 N N . ALA A 1 116 ? -9.293 21.867 18.357 1.00 53.03 116 ALA A N 1
ATOM 885 C CA . ALA A 1 116 ? -8.754 22.858 17.415 1.00 53.03 116 ALA A CA 1
ATOM 886 C C . ALA A 1 116 ? -8.999 22.471 15.942 1.00 53.03 116 ALA A C 1
ATOM 888 O O . ALA A 1 116 ? -8.929 23.309 15.047 1.00 53.03 116 ALA A O 1
ATOM 889 N N . ALA A 1 117 ? -9.281 21.191 15.687 1.00 53.84 117 ALA A N 1
ATOM 890 C CA . ALA A 1 117 ? -9.492 20.625 14.361 1.00 53.84 117 ALA A CA 1
ATOM 891 C C . ALA A 1 117 ? -10.949 20.661 13.873 1.00 53.84 117 ALA A C 1
ATOM 893 O O . ALA A 1 117 ? -11.182 20.444 12.683 1.00 53.84 117 ALA A O 1
ATOM 894 N N . ALA A 1 118 ? -11.914 20.901 14.766 1.00 51.19 118 ALA A N 1
ATOM 895 C CA . ALA A 1 118 ? -13.336 20.967 14.426 1.00 51.19 118 ALA A CA 1
ATOM 896 C C . ALA A 1 118 ? -13.668 22.149 13.492 1.00 51.19 118 ALA A C 1
ATOM 898 O O . ALA A 1 118 ? -14.570 22.037 12.671 1.00 51.19 118 ALA A O 1
ATOM 899 N N . ASN A 1 119 ? -12.872 23.225 13.544 1.00 49.50 119 ASN A N 1
ATOM 900 C CA . ASN A 1 119 ? -13.074 24.441 12.745 1.00 49.50 119 ASN A CA 1
ATOM 901 C C . ASN A 1 119 ? -12.140 24.556 11.521 1.00 49.50 119 ASN A C 1
ATOM 903 O O . ASN A 1 119 ? -12.162 25.571 10.830 1.00 49.50 119 ASN A O 1
ATOM 907 N N . GLY A 1 120 ? -11.298 23.552 11.241 1.00 54.38 120 GLY A N 1
ATOM 908 C CA . GLY A 1 120 ? -10.304 23.606 10.161 1.00 54.38 120 GLY A CA 1
ATOM 909 C C . GLY A 1 120 ? -10.630 22.671 8.996 1.00 54.38 120 GLY A C 1
ATOM 910 O O . GLY A 1 120 ? -10.650 21.451 9.169 1.00 54.38 120 GLY A O 1
ATOM 911 N N . PHE A 1 121 ? -10.810 23.221 7.789 1.00 59.09 121 PHE A N 1
ATOM 912 C CA . PHE A 1 121 ? -10.780 22.441 6.545 1.00 59.09 121 PHE A CA 1
ATOM 913 C C . PHE A 1 121 ? -9.452 21.676 6.478 1.00 59.09 121 PHE A C 1
ATOM 915 O O . PHE A 1 121 ? -8.401 22.299 6.576 1.00 59.09 121 PHE A O 1
ATOM 922 N N . LEU A 1 122 ? -9.478 20.343 6.345 1.00 64.19 122 LEU A N 1
ATOM 923 C CA . LEU A 1 122 ? -8.268 19.530 6.171 1.00 64.19 122 LEU A CA 1
ATOM 924 C C . LEU A 1 122 ? -7.727 19.788 4.756 1.00 64.19 122 LEU A C 1
ATOM 926 O O . LEU A 1 122 ? -8.319 19.280 3.797 1.00 64.19 122 LEU A O 1
ATOM 930 N N . PRO A 1 123 ? -6.625 20.544 4.581 1.00 71.75 123 PRO A N 1
ATOM 931 C CA . PRO A 1 123 ? -6.095 20.785 3.255 1.00 71.75 123 PRO A CA 1
ATOM 932 C C . PRO A 1 123 ? -5.471 19.480 2.760 1.00 71.75 123 PRO A C 1
ATOM 934 O O . PRO A 1 123 ? -4.376 19.105 3.166 1.00 71.75 123 PRO A O 1
ATOM 937 N N . ARG A 1 124 ? -6.183 18.758 1.890 1.00 79.62 124 ARG A N 1
ATOM 938 C CA . ARG A 1 124 ? -5.663 17.559 1.206 1.00 79.62 124 ARG A CA 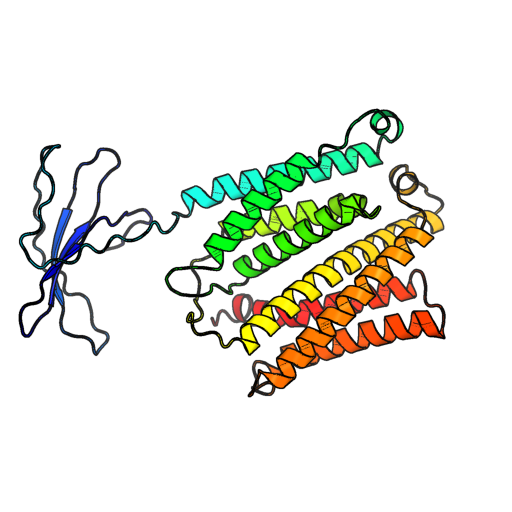1
ATOM 939 C C . ARG A 1 124 ? -4.720 17.914 0.051 1.00 79.62 124 ARG A C 1
ATOM 941 O O . ARG A 1 124 ? -4.029 17.044 -0.469 1.00 79.62 124 ARG A O 1
ATOM 948 N N . TRP A 1 125 ? -4.675 19.191 -0.336 1.00 85.44 125 TRP A N 1
ATOM 949 C CA . TRP A 1 125 ? -3.876 19.672 -1.460 1.00 85.44 125 TRP A CA 1
ATOM 950 C C . TRP A 1 125 ? -2.371 19.356 -1.349 1.00 85.44 125 TRP A C 1
ATOM 952 O O . TRP A 1 125 ? -1.813 19.000 -2.385 1.00 85.44 125 TRP A O 1
ATOM 962 N N . PRO A 1 126 ? -1.695 19.378 -0.174 1.00 88.75 126 PRO A N 1
ATOM 963 C CA . PRO A 1 126 ? -0.266 19.068 -0.117 1.00 88.75 126 PRO A CA 1
ATOM 964 C C . PRO A 1 126 ? 0.010 17.608 -0.490 1.00 88.75 126 PRO A C 1
ATOM 966 O O . PRO A 1 126 ? 0.948 17.336 -1.233 1.00 88.75 126 PRO A O 1
ATOM 969 N N . ALA A 1 127 ? -0.849 16.677 -0.054 1.00 89.19 127 ALA A N 1
ATOM 970 C CA . ALA A 1 127 ? -0.756 15.265 -0.418 1.00 89.19 127 ALA A CA 1
ATOM 971 C C . ALA A 1 127 ? -1.002 15.052 -1.920 1.00 89.19 127 ALA A C 1
ATOM 973 O O . ALA A 1 127 ? -0.285 14.285 -2.557 1.00 89.19 127 ALA A O 1
ATOM 974 N N . VAL A 1 128 ? -1.964 15.772 -2.507 1.00 92.81 128 VAL A N 1
ATOM 975 C CA . VAL A 1 128 ? -2.244 15.707 -3.952 1.00 92.81 128 VAL A CA 1
ATOM 976 C C . VAL A 1 128 ? -1.072 16.253 -4.769 1.00 92.81 128 VAL A C 1
ATOM 978 O O . VAL A 1 128 ? -0.641 15.610 -5.723 1.00 92.81 128 VAL A O 1
ATOM 981 N N . VAL A 1 129 ? -0.497 17.395 -4.384 1.00 94.25 129 VAL A N 1
ATOM 982 C CA . VAL A 1 129 ? 0.684 17.951 -5.066 1.00 94.25 129 VAL A CA 1
ATOM 983 C C . VAL A 1 129 ? 1.883 17.006 -4.929 1.00 94.25 129 VAL A C 1
ATOM 985 O O . VAL A 1 129 ? 2.565 16.742 -5.920 1.00 94.25 129 VAL A O 1
ATOM 988 N N . ALA A 1 130 ? 2.104 16.423 -3.745 1.00 94.00 130 ALA A N 1
ATOM 989 C CA . ALA A 1 130 ? 3.140 15.409 -3.540 1.00 94.00 130 ALA A CA 1
ATOM 990 C C . ALA A 1 130 ? 2.935 14.178 -4.439 1.00 94.00 130 ALA A C 1
ATOM 992 O O . ALA A 1 130 ? 3.899 13.672 -5.014 1.00 94.00 130 ALA A O 1
ATOM 993 N N . LEU A 1 131 ? 1.688 13.721 -4.601 1.00 94.94 131 LEU A N 1
ATOM 994 C CA . LEU A 1 131 ? 1.323 12.604 -5.477 1.00 94.94 131 LEU A CA 1
ATOM 995 C C . LEU A 1 131 ? 1.604 12.892 -6.948 1.00 94.94 131 LEU A C 1
ATOM 997 O O . LEU A 1 131 ? 2.114 12.013 -7.643 1.00 94.94 131 LEU A O 1
ATOM 1001 N N . LEU A 1 132 ? 1.306 14.103 -7.419 1.00 95.44 132 LEU A N 1
ATOM 1002 C CA . LEU A 1 132 ? 1.581 14.502 -8.799 1.00 95.44 132 LEU A CA 1
ATOM 1003 C C . LEU A 1 132 ? 3.089 14.545 -9.074 1.00 95.44 132 LEU A C 1
ATOM 1005 O O . LEU A 1 132 ? 3.545 14.007 -10.084 1.00 95.44 132 LEU A O 1
ATOM 1009 N N . ILE A 1 133 ? 3.876 15.118 -8.156 1.00 94.06 133 ILE A N 1
ATOM 1010 C CA . ILE A 1 133 ? 5.340 15.165 -8.288 1.00 94.06 133 ILE A CA 1
ATOM 1011 C C . ILE A 1 133 ? 5.928 13.750 -8.235 1.00 94.06 133 ILE A C 1
ATOM 1013 O O . ILE A 1 133 ? 6.726 13.384 -9.096 1.00 94.06 133 ILE A O 1
ATOM 1017 N N . HIS A 1 134 ? 5.520 12.942 -7.254 1.00 95.06 134 HIS A N 1
ATOM 1018 C CA . HIS A 1 134 ? 6.004 11.572 -7.099 1.00 95.06 134 HIS A CA 1
ATOM 1019 C C . HIS A 1 134 ? 5.642 10.715 -8.324 1.00 95.06 134 HIS A C 1
ATOM 1021 O O . HIS A 1 134 ? 6.509 10.033 -8.863 1.00 95.06 134 HIS A O 1
ATOM 1027 N N . GLY A 1 135 ? 4.416 10.833 -8.842 1.00 93.25 135 GLY A N 1
ATOM 1028 C CA . GLY A 1 135 ? 3.984 10.131 -10.053 1.00 93.25 135 GLY A CA 1
ATOM 1029 C C . GLY A 1 135 ? 4.784 10.538 -11.290 1.00 93.25 135 GLY A C 1
ATOM 1030 O O . GLY A 1 135 ? 5.210 9.678 -12.057 1.00 93.25 135 GLY A O 1
ATOM 1031 N N . ALA A 1 136 ? 5.076 11.832 -11.456 1.00 92.00 136 ALA A N 1
ATOM 1032 C CA . ALA A 1 136 ? 5.915 12.313 -12.552 1.00 92.00 136 ALA A CA 1
ATOM 1033 C C . ALA A 1 136 ? 7.365 11.799 -12.462 1.00 92.00 136 ALA A C 1
ATOM 1035 O O . ALA A 1 136 ? 7.979 11.510 -13.491 1.00 92.00 136 ALA A O 1
ATOM 1036 N N . LEU A 1 137 ? 7.919 11.680 -11.249 1.00 91.38 137 LEU A N 1
ATOM 1037 C CA . LEU A 1 137 ? 9.252 11.112 -11.024 1.00 91.38 137 LEU A CA 1
ATOM 1038 C C . LEU A 1 137 ? 9.280 9.607 -11.312 1.00 91.38 137 LEU A C 1
ATOM 1040 O O . LEU A 1 137 ? 10.180 9.145 -12.010 1.00 91.38 137 LEU A O 1
ATOM 1044 N N . VAL A 1 138 ? 8.276 8.864 -10.840 1.00 91.00 138 VAL A N 1
ATOM 1045 C CA . VAL A 1 138 ? 8.129 7.425 -11.100 1.00 91.00 138 VAL A CA 1
ATOM 1046 C C . VAL A 1 138 ? 7.965 7.156 -12.592 1.00 91.00 138 VAL A C 1
ATOM 1048 O O . VAL A 1 138 ? 8.672 6.312 -13.130 1.00 91.00 138 VAL A O 1
ATOM 1051 N N . TRP A 1 139 ? 7.107 7.909 -13.287 1.00 89.00 139 TRP A N 1
ATOM 1052 C CA . TRP A 1 139 ? 6.910 7.768 -14.733 1.00 89.00 139 TRP A CA 1
ATOM 1053 C C . TRP A 1 139 ? 8.224 7.911 -15.505 1.00 89.00 139 TRP A C 1
ATOM 1055 O O . TRP A 1 139 ? 8.564 7.062 -16.324 1.00 89.00 139 TRP A O 1
ATOM 1065 N N . LYS A 1 140 ? 8.996 8.959 -15.199 1.00 85.38 140 LYS A N 1
ATOM 1066 C CA . LYS A 1 140 ? 10.304 9.198 -15.826 1.00 85.38 140 LYS A CA 1
ATOM 1067 C C . LYS A 1 140 ? 11.338 8.138 -15.473 1.00 85.38 140 LYS A C 1
ATOM 1069 O O . LYS A 1 140 ? 12.230 7.889 -16.273 1.00 85.38 140 LYS A O 1
ATOM 1074 N N . SER A 1 141 ? 11.249 7.567 -14.274 1.00 84.25 141 SER A N 1
ATOM 1075 C CA . SER A 1 141 ? 12.171 6.520 -13.851 1.00 84.25 141 SER A CA 1
ATOM 1076 C C . SER A 1 141 ? 11.855 5.177 -14.494 1.00 84.25 141 SER A C 1
ATOM 1078 O O . SER A 1 141 ? 12.796 4.461 -14.804 1.00 84.25 141 SER A O 1
ATOM 1080 N N . LEU A 1 142 ? 10.574 4.829 -14.659 1.00 83.44 142 LEU A N 1
ATOM 1081 C CA . LEU A 1 142 ? 10.131 3.551 -15.225 1.00 83.44 142 LEU A CA 1
ATOM 1082 C C . LEU A 1 142 ? 10.303 3.507 -16.743 1.00 83.44 142 LEU A C 1
ATOM 1084 O O . LEU A 1 142 ? 10.809 2.518 -17.261 1.00 83.44 142 LEU A O 1
ATOM 1088 N N . PHE A 1 143 ? 9.875 4.557 -17.447 1.00 82.50 143 PHE A N 1
ATOM 1089 C CA . PHE A 1 143 ? 9.888 4.604 -18.908 1.00 82.50 143 PHE A CA 1
ATOM 1090 C C . PHE A 1 143 ? 11.116 5.366 -19.399 1.00 82.50 143 PHE A C 1
ATOM 1092 O O . PHE A 1 143 ? 11.092 6.598 -19.492 1.00 82.50 143 PHE A O 1
ATOM 1099 N N . THR A 1 144 ? 12.186 4.638 -19.722 1.00 75.94 144 THR A N 1
ATOM 1100 C CA . THR A 1 144 ? 13.389 5.222 -20.326 1.00 75.94 144 THR A CA 1
ATOM 1101 C C . THR A 1 144 ? 13.462 4.899 -21.820 1.00 75.94 144 THR A C 1
ATOM 1103 O O . THR A 1 144 ? 12.800 3.970 -22.289 1.00 75.94 144 THR A O 1
ATOM 1106 N N . PRO A 1 145 ? 14.245 5.659 -22.610 1.00 71.00 145 PRO A N 1
ATOM 1107 C CA . PRO A 1 145 ? 14.450 5.350 -24.024 1.00 71.00 145 PRO A CA 1
ATOM 1108 C C . PRO A 1 145 ? 15.067 3.964 -24.259 1.00 71.00 145 PRO A C 1
ATOM 1110 O O . PRO A 1 145 ? 14.879 3.400 -25.333 1.00 71.00 145 PRO A O 1
ATOM 1113 N N . GLU A 1 146 ? 15.799 3.422 -23.278 1.00 68.88 146 GLU A N 1
ATOM 1114 C CA . GLU A 1 146 ? 16.402 2.088 -23.355 1.00 68.88 146 GLU A CA 1
ATOM 1115 C C . GLU A 1 146 ? 15.417 0.948 -23.035 1.00 68.88 146 GLU A C 1
ATOM 1117 O O . GLU A 1 146 ? 15.663 -0.191 -23.435 1.00 68.88 146 GLU A O 1
ATOM 1122 N N . GLY A 1 147 ? 14.306 1.225 -22.341 1.00 73.00 147 GLY A N 1
ATOM 1123 C CA . GLY A 1 147 ? 13.317 0.213 -21.970 1.00 73.00 147 GLY A CA 1
ATOM 1124 C C . GLY A 1 147 ? 12.603 0.484 -20.644 1.00 73.00 147 GLY A C 1
ATOM 1125 O O . GLY A 1 147 ? 12.508 1.622 -20.181 1.00 73.00 147 GLY A O 1
ATOM 1126 N N . LEU A 1 148 ? 12.067 -0.578 -20.032 1.00 77.94 148 LEU A N 1
ATOM 1127 C CA . LEU A 1 148 ? 11.415 -0.504 -18.723 1.00 77.94 148 LEU A CA 1
ATOM 1128 C C . LEU A 1 148 ? 12.449 -0.719 -17.609 1.00 77.94 148 LEU A C 1
ATOM 1130 O O . LEU A 1 148 ? 13.040 -1.795 -17.500 1.00 77.94 148 LEU A O 1
ATOM 1134 N N . ASN A 1 149 ? 12.634 0.283 -16.754 1.00 81.25 149 ASN A N 1
ATOM 1135 C CA . ASN A 1 149 ? 13.472 0.171 -15.562 1.00 81.25 149 ASN A CA 1
ATOM 1136 C C . ASN A 1 149 ? 12.692 -0.522 -14.431 1.00 81.25 149 ASN A C 1
ATOM 1138 O O . ASN A 1 149 ? 11.729 0.031 -13.898 1.00 81.25 149 ASN A O 1
ATOM 1142 N N . VAL A 1 150 ? 13.123 -1.725 -14.046 1.00 77.00 150 VAL A N 1
ATOM 1143 C CA . VAL A 1 150 ? 12.532 -2.521 -12.950 1.00 77.00 150 VAL A CA 1
ATOM 1144 C C . VAL A 1 150 ? 13.521 -2.727 -11.796 1.00 77.00 150 VAL A C 1
ATOM 1146 O O . VAL A 1 150 ? 13.567 -3.768 -11.124 1.00 77.00 150 VAL A O 1
ATOM 1149 N N . GLU A 1 151 ? 14.363 -1.736 -11.550 1.00 80.25 151 GLU A N 1
ATOM 1150 C CA . GLU A 1 151 ? 15.230 -1.765 -10.384 1.00 80.25 151 GLU A CA 1
ATOM 1151 C C . GLU A 1 151 ? 14.466 -1.614 -9.074 1.00 80.25 151 GLU A C 1
ATOM 1153 O O . GLU A 1 151 ? 13.353 -1.083 -9.015 1.00 80.25 151 GLU A O 1
ATOM 1158 N N . LEU A 1 152 ? 15.098 -2.077 -7.994 1.00 81.44 152 LEU A N 1
ATOM 1159 C CA . LEU A 1 152 ? 14.530 -2.060 -6.653 1.00 81.44 152 LEU A CA 1
ATOM 1160 C C . LEU A 1 152 ? 13.982 -0.676 -6.273 1.00 81.44 152 LEU A C 1
ATOM 1162 O O . LEU A 1 152 ? 12.836 -0.574 -5.840 1.00 81.44 152 LEU A O 1
ATOM 1166 N N . PHE A 1 153 ? 14.759 0.391 -6.480 1.00 85.25 153 PHE A N 1
ATOM 1167 C CA . PHE A 1 153 ? 14.346 1.757 -6.141 1.00 85.25 153 PHE A CA 1
ATOM 1168 C C . PHE A 1 153 ? 13.206 2.279 -7.024 1.00 85.25 153 PHE A C 1
ATOM 1170 O O . PHE A 1 153 ? 12.299 2.933 -6.507 1.00 85.25 153 PHE A O 1
ATOM 1177 N N . ALA A 1 154 ? 13.203 1.951 -8.322 1.00 86.81 154 ALA A N 1
ATOM 1178 C CA . ALA A 1 154 ? 12.128 2.323 -9.243 1.00 86.81 154 ALA A CA 1
ATOM 1179 C C . ALA A 1 154 ? 10.791 1.709 -8.807 1.00 86.81 154 ALA A C 1
ATOM 1181 O O . ALA A 1 154 ? 9.765 2.394 -8.752 1.00 86.81 154 ALA A O 1
ATOM 1182 N N . ILE A 1 155 ? 10.813 0.434 -8.413 1.00 87.44 155 ILE A N 1
ATOM 1183 C CA . ILE A 1 155 ? 9.602 -0.270 -7.994 1.00 87.44 155 ILE A CA 1
ATOM 1184 C C . ILE A 1 155 ? 9.193 0.116 -6.571 1.00 87.44 155 ILE A C 1
ATOM 1186 O O . ILE A 1 155 ? 8.004 0.29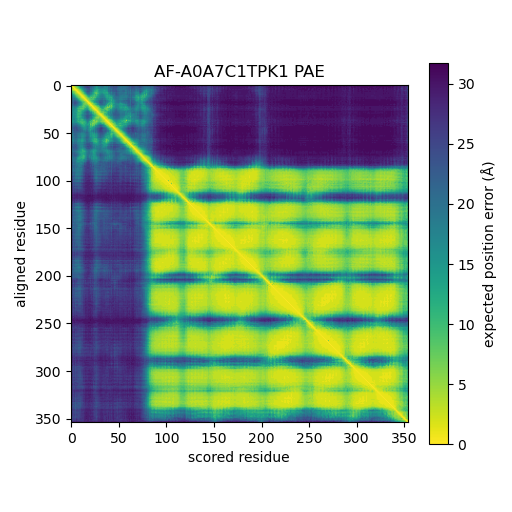0 -6.319 1.00 87.44 155 ILE A O 1
ATOM 1190 N N . LEU A 1 156 ? 10.137 0.337 -5.650 1.00 89.50 156 LEU A N 1
ATOM 1191 C CA . LEU A 1 156 ? 9.826 0.902 -4.330 1.00 89.50 156 LEU A CA 1
ATOM 1192 C C . LEU A 1 156 ? 9.145 2.271 -4.453 1.00 89.50 156 LEU A C 1
ATOM 1194 O O . LEU A 1 156 ? 8.156 2.514 -3.761 1.00 89.50 156 LEU A O 1
ATOM 1198 N N . GLY A 1 157 ? 9.626 3.133 -5.355 1.00 92.56 157 GLY A N 1
ATOM 1199 C CA . GLY A 1 157 ? 8.984 4.408 -5.679 1.00 92.56 157 GLY A CA 1
ATOM 1200 C C . GLY A 1 157 ? 7.570 4.219 -6.234 1.00 92.56 157 GLY A C 1
ATOM 1201 O O . GLY A 1 157 ? 6.622 4.815 -5.728 1.00 92.56 157 GLY A O 1
ATOM 1202 N N . LEU A 1 158 ? 7.393 3.327 -7.215 1.00 92.69 158 LEU A N 1
ATOM 1203 C CA . LEU A 1 158 ? 6.076 3.014 -7.787 1.00 92.69 158 LEU A CA 1
ATOM 1204 C C . LEU A 1 158 ? 5.088 2.486 -6.736 1.00 92.69 158 LEU A C 1
ATOM 1206 O O . LEU A 1 158 ? 3.949 2.947 -6.672 1.00 92.69 158 LEU A O 1
ATOM 1210 N N . VAL A 1 159 ? 5.522 1.549 -5.894 1.00 93.69 159 VAL A N 1
ATOM 1211 C CA . VAL A 1 159 ? 4.719 0.992 -4.801 1.00 93.69 159 VAL A CA 1
ATOM 1212 C C . VAL A 1 159 ? 4.365 2.081 -3.791 1.00 93.69 159 VAL A C 1
ATOM 1214 O O . VAL A 1 159 ? 3.200 2.199 -3.416 1.00 93.69 159 VAL A O 1
ATOM 1217 N N . GLY A 1 160 ? 5.332 2.902 -3.372 1.00 94.75 160 GLY A N 1
ATOM 1218 C CA . GLY A 1 160 ? 5.100 4.006 -2.441 1.00 94.75 160 GLY A CA 1
ATOM 1219 C C . GLY A 1 160 ? 4.117 5.039 -2.994 1.00 94.75 160 GLY A C 1
ATOM 1220 O O . GLY A 1 160 ? 3.222 5.489 -2.274 1.00 94.75 160 GLY A O 1
ATOM 1221 N N . TRP A 1 161 ? 4.226 5.365 -4.284 1.00 96.06 161 TRP A N 1
ATOM 1222 C CA . TRP A 1 161 ? 3.274 6.221 -4.987 1.00 96.06 161 TRP A CA 1
ATOM 1223 C C . TRP A 1 161 ? 1.875 5.603 -5.025 1.00 96.06 161 TRP A C 1
ATOM 1225 O O . TRP A 1 161 ? 0.906 6.275 -4.672 1.00 96.06 161 TRP A O 1
ATOM 1235 N N . LEU A 1 162 ? 1.760 4.322 -5.387 1.00 96.19 162 LEU A N 1
ATOM 1236 C CA . LEU A 1 162 ? 0.470 3.647 -5.509 1.00 96.19 162 LEU A CA 1
ATOM 1237 C C . LEU A 1 162 ? -0.225 3.488 -4.149 1.00 96.19 162 LEU A C 1
ATOM 1239 O O . LEU A 1 162 ? -1.423 3.736 -4.043 1.00 96.19 162 LEU A O 1
ATOM 1243 N N 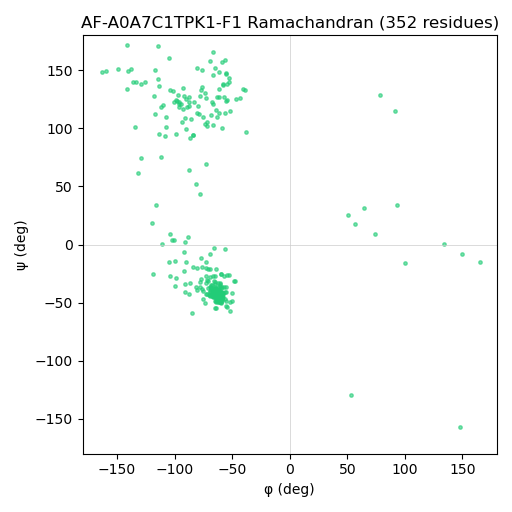. VAL A 1 163 ? 0.518 3.159 -3.088 1.00 96.25 163 VAL A N 1
ATOM 1244 C CA . VAL A 1 163 ? -0.008 3.105 -1.713 1.00 96.25 163 VAL A CA 1
ATOM 1245 C C . VAL A 1 163 ? -0.510 4.486 -1.271 1.00 96.25 163 VAL A C 1
ATOM 1247 O O . VAL A 1 163 ? -1.619 4.595 -0.746 1.00 96.25 163 VAL A O 1
ATOM 1250 N N . ALA A 1 164 ? 0.259 5.553 -1.516 1.00 95.38 164 ALA A N 1
ATOM 1251 C CA . ALA A 1 164 ? -0.159 6.918 -1.191 1.00 95.38 164 ALA A CA 1
ATOM 1252 C C . ALA A 1 164 ? -1.382 7.367 -2.011 1.00 95.38 164 ALA A C 1
ATOM 1254 O O . ALA A 1 164 ? -2.266 8.040 -1.474 1.00 95.38 164 ALA A O 1
ATOM 1255 N N . LEU A 1 165 ? -1.461 6.976 -3.286 1.00 96.06 165 LEU A N 1
ATOM 1256 C CA . LEU A 1 165 ? -2.582 7.276 -4.175 1.00 96.06 165 LEU A CA 1
ATOM 1257 C C . LEU A 1 165 ? -3.855 6.586 -3.688 1.00 96.06 165 LEU A C 1
ATOM 1259 O O . LEU A 1 165 ? -4.860 7.254 -3.449 1.00 96.06 165 LEU A O 1
ATOM 1263 N N . LEU A 1 166 ? -3.800 5.266 -3.498 1.00 95.06 166 LEU A N 1
ATOM 1264 C CA . LEU A 1 166 ? -4.929 4.463 -3.033 1.00 95.06 166 LEU A CA 1
ATOM 1265 C C . LEU A 1 166 ? -5.425 4.939 -1.670 1.00 95.06 166 LEU A C 1
ATOM 1267 O O . LEU A 1 166 ? -6.631 5.071 -1.479 1.00 95.06 166 LEU A O 1
ATOM 1271 N N . LEU A 1 167 ? -4.517 5.265 -0.746 1.00 93.75 167 LEU A N 1
ATOM 1272 C CA . LEU A 1 167 ? -4.903 5.819 0.547 1.00 93.75 167 LEU A CA 1
ATOM 1273 C C . LEU A 1 167 ? -5.588 7.183 0.397 1.00 93.75 167 LEU A C 1
ATOM 1275 O O . LEU A 1 167 ? -6.606 7.433 1.040 1.00 93.75 167 LEU A O 1
ATOM 1279 N N . THR A 1 168 ? -5.039 8.067 -0.437 1.00 91.81 168 THR A N 1
ATOM 1280 C CA . THR A 1 168 ? -5.602 9.405 -0.654 1.00 91.81 168 THR A CA 1
ATOM 1281 C C . THR A 1 168 ? -6.999 9.309 -1.260 1.00 91.81 168 THR A C 1
ATOM 1283 O O . THR A 1 168 ? -7.912 9.960 -0.754 1.00 91.81 168 THR A O 1
ATOM 1286 N N . LEU A 1 169 ? -7.191 8.445 -2.262 1.00 92.75 169 LEU A N 1
ATOM 1287 C CA . LEU A 1 169 ? -8.494 8.146 -2.864 1.00 92.75 169 LEU A CA 1
ATOM 1288 C C . LEU A 1 169 ? -9.466 7.542 -1.843 1.00 92.75 169 LEU A C 1
ATOM 1290 O O . LEU A 1 169 ? -10.584 8.031 -1.696 1.00 92.75 169 LEU A O 1
ATOM 1294 N N . ALA A 1 170 ? -9.030 6.540 -1.079 1.00 90.38 170 ALA A N 1
ATOM 1295 C CA . ALA A 1 170 ? -9.848 5.922 -0.041 1.00 90.38 170 ALA A CA 1
ATOM 1296 C C . ALA A 1 170 ? -10.230 6.926 1.060 1.00 90.38 170 ALA A C 1
ATOM 1298 O O . ALA A 1 170 ? -11.336 6.867 1.583 1.00 90.38 170 ALA A O 1
ATOM 1299 N N . SER A 1 171 ? -9.373 7.902 1.375 1.00 88.75 171 SER A N 1
ATOM 1300 C CA . SER A 1 171 ? -9.655 8.949 2.372 1.00 88.75 171 SER A CA 1
ATOM 1301 C C . SER A 1 171 ? -10.732 9.964 1.952 1.00 88.75 171 SER A C 1
ATOM 1303 O O . SER A 1 171 ? -11.121 10.821 2.759 1.00 88.75 171 SER A O 1
ATOM 1305 N N . LEU A 1 172 ? -11.189 9.911 0.694 1.00 86.88 172 LEU A N 1
ATOM 1306 C CA . LEU A 1 172 ? -12.304 10.722 0.204 1.00 86.88 172 LEU A CA 1
ATOM 1307 C C . LEU A 1 172 ? -13.656 10.150 0.643 1.00 86.88 172 LEU A C 1
ATOM 1309 O O . LEU A 1 172 ? -14.575 10.923 0.892 1.00 86.88 172 LEU A O 1
ATOM 1313 N N . THR A 1 173 ? -13.763 8.825 0.769 1.00 85.69 173 THR A N 1
ATOM 1314 C CA . THR A 1 173 ? -15.026 8.119 1.047 1.00 85.69 173 THR A CA 1
ATOM 1315 C C . THR A 1 173 ? -15.010 7.334 2.359 1.00 85.69 173 THR A C 1
ATOM 1317 O O . THR A 1 173 ? -16.061 7.119 2.956 1.00 85.69 173 THR A O 1
ATOM 1320 N N . LEU A 1 174 ? -13.833 6.923 2.837 1.00 85.25 174 LEU A N 1
ATOM 1321 C CA . LEU A 1 174 ? -13.648 6.076 4.015 1.00 85.25 174 LEU A CA 1
ATOM 1322 C C . LEU A 1 174 ? -12.873 6.815 5.122 1.00 85.25 174 LEU A C 1
ATOM 1324 O O . LEU A 1 174 ? -11.983 7.622 4.833 1.00 85.25 174 LEU A O 1
ATOM 1328 N N . PRO A 1 175 ? -13.112 6.498 6.412 1.00 83.94 175 PRO A N 1
ATOM 1329 C CA . PRO A 1 175 ? -12.402 7.102 7.543 1.00 83.94 175 PRO A CA 1
ATOM 1330 C C . PRO A 1 175 ? -10.992 6.505 7.747 1.00 83.94 175 PRO A C 1
ATOM 1332 O O . PRO A 1 175 ? -10.571 6.235 8.868 1.00 83.94 175 PRO A O 1
ATOM 1335 N N . VAL A 1 176 ? -10.246 6.305 6.657 1.00 86.19 176 VAL A N 1
ATOM 1336 C CA . VAL A 1 176 ? -8.884 5.731 6.635 1.00 86.19 176 VAL A CA 1
ATOM 1337 C C . VAL A 1 176 ? -7.781 6.785 6.733 1.00 86.19 176 VAL A C 1
ATOM 1339 O O . VAL A 1 176 ? -6.601 6.453 6.684 1.00 86.19 176 VAL A O 1
ATOM 1342 N N . ALA A 1 177 ? -8.137 8.067 6.872 1.00 84.62 177 ALA A N 1
ATOM 1343 C CA . ALA A 1 177 ? -7.177 9.168 6.835 1.00 84.62 177 ALA A CA 1
ATOM 1344 C C . ALA A 1 177 ? -6.038 8.995 7.858 1.00 84.62 177 ALA A C 1
ATOM 1346 O O . ALA A 1 177 ? -4.893 9.295 7.540 1.00 84.62 177 ALA A O 1
ATOM 1347 N N . SER A 1 178 ? -6.314 8.446 9.048 1.00 83.62 178 SER A N 1
ATOM 1348 C CA . SER A 1 178 ? -5.311 8.205 10.099 1.00 83.62 178 SER A CA 1
ATOM 1349 C C . SER A 1 178 ? -4.139 7.320 9.655 1.00 83.62 178 SER A C 1
ATOM 1351 O O . SER A 1 178 ? -3.030 7.502 10.158 1.00 83.62 178 SER A O 1
ATOM 1353 N N . LEU A 1 179 ? -4.334 6.437 8.669 1.00 87.94 179 LEU A N 1
ATOM 1354 C CA . LEU A 1 179 ? -3.254 5.628 8.090 1.00 87.94 179 LEU A CA 1
ATOM 1355 C C . LEU A 1 179 ? -2.193 6.478 7.386 1.00 87.94 179 LEU A C 1
ATOM 1357 O O . LEU A 1 179 ? -1.042 6.056 7.277 1.00 87.94 179 LEU A O 1
ATOM 1361 N N . GLY A 1 180 ? -2.540 7.706 6.987 1.00 87.38 180 GLY A N 1
ATOM 1362 C CA . GLY A 1 180 ? -1.617 8.663 6.378 1.00 87.38 180 GLY A CA 1
ATOM 1363 C C . GLY A 1 180 ? -0.436 9.023 7.275 1.00 87.38 180 GLY A C 1
ATOM 1364 O O . GLY A 1 180 ? 0.633 9.334 6.758 1.00 87.38 180 GLY A O 1
ATOM 1365 N N . ILE A 1 181 ? -0.576 8.911 8.602 1.00 88.38 181 ILE A N 1
ATOM 1366 C CA . ILE A 1 181 ? 0.539 9.142 9.536 1.00 88.38 181 ILE A CA 1
ATOM 1367 C C . ILE A 1 181 ? 1.679 8.150 9.298 1.00 88.38 181 ILE A C 1
ATOM 1369 O O . ILE A 1 181 ? 2.838 8.529 9.411 1.00 88.38 181 ILE A O 1
ATOM 1373 N N . ALA A 1 182 ? 1.359 6.897 8.968 1.00 90.44 182 ALA A N 1
ATOM 1374 C CA . ALA A 1 182 ? 2.355 5.867 8.690 1.00 90.44 182 ALA A CA 1
ATOM 1375 C C . ALA A 1 182 ? 2.720 5.820 7.198 1.00 90.44 182 ALA A C 1
ATOM 1377 O O . ALA A 1 182 ? 3.891 5.699 6.847 1.00 90.44 182 ALA A O 1
ATOM 1378 N N . VAL A 1 183 ? 1.730 5.960 6.313 1.00 92.94 183 VAL A N 1
ATOM 1379 C CA . VAL A 1 183 ? 1.923 5.810 4.864 1.00 92.94 183 VAL A CA 1
ATOM 1380 C C . VAL A 1 183 ? 2.697 6.975 4.243 1.00 92.94 183 VAL A C 1
ATOM 1382 O O . VAL A 1 183 ? 3.577 6.731 3.420 1.00 92.94 183 VAL A O 1
ATOM 1385 N N . TYR A 1 184 ? 2.423 8.232 4.615 1.00 92.62 184 TYR A N 1
ATOM 1386 C CA . TYR A 1 184 ? 3.093 9.375 3.981 1.00 92.62 184 TYR A CA 1
ATOM 1387 C C . TYR A 1 184 ? 4.606 9.432 4.254 1.00 92.62 184 TYR A C 1
ATOM 1389 O O . TYR A 1 184 ? 5.345 9.689 3.305 1.00 92.62 184 TYR A O 1
ATOM 1397 N N . PRO A 1 185 ? 5.118 9.139 5.468 1.00 92.12 185 PRO A N 1
ATOM 1398 C CA . PRO A 1 185 ? 6.559 9.008 5.687 1.00 92.12 185 PRO A CA 1
ATOM 1399 C C . PRO A 1 185 ? 7.202 7.893 4.854 1.00 92.12 185 PRO A C 1
ATOM 1401 O O . PRO A 1 185 ? 8.277 8.096 4.297 1.00 92.12 185 PRO A O 1
ATOM 1404 N N . ILE A 1 186 ? 6.539 6.741 4.708 1.00 92.38 186 ILE A N 1
ATOM 1405 C CA . ILE A 1 186 ? 7.041 5.643 3.864 1.00 92.38 186 ILE A CA 1
ATOM 1406 C C . ILE A 1 186 ? 7.092 6.085 2.393 1.00 92.38 186 ILE A C 1
ATOM 1408 O O . ILE A 1 186 ? 8.096 5.865 1.715 1.00 92.38 186 ILE A O 1
ATOM 1412 N N . ALA A 1 187 ? 6.060 6.783 1.909 1.00 94.00 187 ALA A N 1
ATOM 1413 C CA . ALA A 1 187 ? 6.045 7.352 0.563 1.00 94.00 187 ALA A CA 1
ATOM 1414 C C . ALA A 1 187 ? 7.151 8.409 0.369 1.00 94.00 187 ALA A C 1
ATOM 1416 O O . ALA A 1 187 ? 7.823 8.411 -0.664 1.00 94.00 187 ALA A O 1
ATOM 1417 N N . ALA A 1 188 ? 7.402 9.255 1.373 1.00 93.44 188 ALA A N 1
ATOM 1418 C CA . ALA A 1 188 ? 8.496 10.226 1.367 1.00 93.44 188 ALA A CA 1
ATOM 1419 C C . ALA A 1 188 ? 9.872 9.544 1.265 1.00 93.44 188 ALA A C 1
ATOM 1421 O O . ALA A 1 188 ? 10.711 9.957 0.468 1.00 93.44 188 ALA A O 1
ATOM 1422 N N . LEU A 1 189 ? 10.092 8.461 2.013 1.00 93.31 189 LEU A N 1
ATOM 1423 C CA . LEU A 1 189 ? 11.328 7.682 1.920 1.00 93.31 189 LEU A CA 1
ATOM 1424 C C . LEU A 1 189 ? 11.479 7.015 0.548 1.00 93.31 189 LEU A C 1
ATOM 1426 O O . LEU A 1 189 ? 12.573 7.024 -0.011 1.00 93.31 189 LEU A O 1
ATOM 1430 N N . SER A 1 190 ? 10.389 6.497 -0.026 1.00 93.00 190 SER A N 1
ATOM 1431 C CA . SER A 1 190 ? 10.428 5.858 -1.348 1.00 93.00 190 SER A CA 1
ATOM 1432 C C . SER A 1 190 ? 10.805 6.830 -2.474 1.00 93.00 190 SER A C 1
ATOM 1434 O O . SER A 1 190 ? 11.631 6.486 -3.317 1.00 93.00 190 SER A O 1
ATOM 1436 N N . VAL A 1 191 ? 10.286 8.068 -2.455 1.00 93.06 191 VAL A N 1
ATOM 1437 C CA . VAL A 1 191 ? 10.621 9.078 -3.475 1.00 93.06 191 VAL A CA 1
ATOM 1438 C C . VAL A 1 191 ? 12.043 9.613 -3.304 1.00 93.06 191 VAL A C 1
ATOM 1440 O O . VAL A 1 191 ? 12.713 9.905 -4.293 1.00 93.06 191 VAL A O 1
ATOM 1443 N N . ILE A 1 192 ? 12.535 9.701 -2.063 1.00 91.50 192 ILE A N 1
ATOM 1444 C CA . ILE A 1 192 ? 13.940 10.024 -1.789 1.00 91.50 192 ILE A CA 1
ATOM 1445 C C . ILE A 1 192 ? 14.835 8.911 -2.335 1.00 91.50 192 ILE A C 1
ATOM 1447 O O . ILE A 1 192 ? 15.762 9.204 -3.084 1.00 91.50 192 ILE A O 1
ATOM 1451 N N . GLY A 1 193 ? 14.532 7.646 -2.027 1.00 87.62 193 GLY A N 1
ATOM 1452 C CA . GLY A 1 193 ? 15.283 6.495 -2.534 1.00 87.62 193 GLY A CA 1
ATOM 1453 C C . GLY A 1 193 ? 15.360 6.474 -4.061 1.00 87.62 193 GLY A C 1
ATOM 1454 O O . GLY A 1 193 ? 16.431 6.250 -4.617 1.00 87.62 193 GLY A O 1
ATOM 1455 N N . LEU A 1 194 ? 14.260 6.816 -4.737 1.00 87.44 194 LEU A N 1
ATOM 1456 C CA . LEU A 1 194 ? 14.213 6.938 -6.195 1.00 87.44 194 LEU A CA 1
ATOM 1457 C C . LEU A 1 194 ? 15.203 7.978 -6.748 1.00 87.44 194 LEU A C 1
ATOM 1459 O O . LEU A 1 194 ? 15.788 7.769 -7.806 1.00 87.44 194 LEU A O 1
ATOM 1463 N N . ALA A 1 195 ? 15.414 9.093 -6.045 1.00 85.00 195 ALA A N 1
ATOM 1464 C CA . ALA A 1 195 ? 16.342 10.138 -6.482 1.00 85.00 195 ALA A CA 1
ATOM 1465 C C . ALA A 1 195 ? 17.823 9.748 -6.342 1.00 85.00 195 ALA A C 1
ATOM 1467 O O . ALA A 1 195 ? 18.670 10.356 -6.998 1.00 85.00 195 ALA A O 1
ATOM 1468 N N . PHE A 1 196 ? 18.125 8.754 -5.502 1.00 82.19 196 PHE A N 1
ATOM 1469 C CA . PHE A 1 196 ? 19.470 8.213 -5.282 1.00 82.19 196 PHE A CA 1
ATOM 1470 C C . PHE A 1 196 ? 19.687 6.854 -5.964 1.00 82.19 196 PHE A C 1
ATOM 1472 O O . PHE A 1 196 ? 20.705 6.207 -5.721 1.00 82.19 196 PHE A O 1
ATOM 1479 N N . ALA A 1 197 ? 18.748 6.422 -6.809 1.00 76.44 197 ALA A N 1
ATOM 1480 C CA . ALA A 1 197 ? 18.851 5.160 -7.524 1.00 76.44 197 ALA A CA 1
ATOM 1481 C C . ALA A 1 197 ? 20.087 5.150 -8.453 1.00 76.44 197 ALA A C 1
ATOM 1483 O O . ALA A 1 197 ? 20.309 6.125 -9.183 1.00 76.44 197 ALA A O 1
ATOM 1484 N N . PRO A 1 198 ? 20.895 4.072 -8.447 1.00 68.81 198 PRO A N 1
ATOM 1485 C CA . PRO A 1 198 ? 21.950 3.875 -9.435 1.00 68.81 198 PRO A CA 1
ATOM 1486 C C . PRO A 1 198 ? 21.390 3.832 -10.872 1.00 68.81 198 PRO A C 1
ATOM 1488 O O . PRO A 1 198 ? 20.212 3.539 -11.067 1.00 68.81 198 PRO A O 1
ATOM 1491 N N . PRO A 1 199 ? 22.206 4.121 -11.902 1.00 62.78 199 PRO A N 1
ATOM 1492 C CA . PRO A 1 199 ? 21.834 3.848 -13.288 1.00 62.78 199 PRO A CA 1
ATOM 1493 C C . PRO A 1 199 ? 21.663 2.340 -13.481 1.00 62.78 199 PRO A C 1
ATOM 1495 O O . PRO A 1 199 ? 22.574 1.581 -13.151 1.00 62.78 199 PRO A O 1
ATOM 1498 N N . GLY A 1 200 ? 20.508 1.938 -14.006 1.00 61.75 200 GLY A N 1
ATOM 1499 C CA . GLY A 1 200 ? 20.045 0.565 -13.888 1.00 61.75 200 GLY A CA 1
ATOM 1500 C C . GLY A 1 200 ? 19.942 -0.256 -15.158 1.00 61.75 200 GLY A C 1
ATOM 1501 O O . GLY A 1 200 ? 20.059 0.259 -16.266 1.00 61.75 200 GLY A O 1
ATOM 1502 N N . HIS A 1 201 ? 19.692 -1.554 -14.977 1.00 60.00 201 HIS A N 1
ATOM 1503 C CA . HIS A 1 201 ? 19.428 -2.498 -16.065 1.00 60.00 201 HIS A CA 1
ATOM 1504 C C . HIS A 1 201 ? 17.997 -2.343 -16.599 1.00 60.00 201 HIS A C 1
ATOM 1506 O O . HIS A 1 201 ? 17.025 -2.317 -15.841 1.00 60.00 201 HIS A O 1
ATOM 1512 N N . TYR A 1 202 ? 17.866 -2.279 -17.922 1.00 68.12 202 TYR A N 1
ATOM 1513 C CA . TYR A 1 202 ? 16.595 -2.069 -18.614 1.00 68.12 202 TYR A CA 1
ATOM 1514 C C . TYR A 1 202 ? 16.068 -3.395 -19.165 1.00 68.12 202 TYR A C 1
ATOM 1516 O O . TYR A 1 202 ? 16.814 -4.121 -19.826 1.00 68.12 202 TYR A O 1
ATOM 1524 N N . LEU A 1 203 ? 14.787 -3.710 -18.941 1.00 65.00 203 LEU A N 1
ATOM 1525 C CA . LEU A 1 203 ? 14.127 -4.718 -19.774 1.00 65.00 203 LEU A CA 1
ATOM 1526 C C . LEU A 1 203 ? 13.785 -4.096 -21.121 1.00 65.00 203 LEU A C 1
ATOM 1528 O O . LEU A 1 203 ? 13.249 -2.986 -21.179 1.00 65.00 203 LEU A O 1
ATOM 1532 N N . SER A 1 204 ? 14.052 -4.840 -22.192 1.00 58.22 204 SER A N 1
ATOM 1533 C CA . SER A 1 204 ? 13.626 -4.479 -23.538 1.00 58.22 204 SER A CA 1
ATOM 1534 C C . SER A 1 204 ? 12.118 -4.201 -23.570 1.00 58.22 204 SER A C 1
ATOM 1536 O O . SER A 1 204 ? 11.318 -4.875 -22.924 1.00 58.22 204 SER A O 1
ATOM 1538 N N . ALA A 1 205 ? 11.731 -3.174 -24.330 1.00 55.00 205 ALA A N 1
ATOM 1539 C CA . ALA A 1 205 ? 10.367 -2.642 -24.381 1.00 55.00 205 ALA A CA 1
ATOM 1540 C C . ALA A 1 205 ? 9.313 -3.605 -24.979 1.00 55.00 205 ALA A C 1
ATOM 1542 O O . ALA A 1 205 ? 8.123 -3.283 -24.982 1.00 55.00 205 ALA A O 1
ATOM 1543 N N . GLU A 1 206 ? 9.720 -4.787 -25.446 1.00 58.50 206 GLU A N 1
ATOM 1544 C CA . GLU A 1 206 ? 8.838 -5.839 -25.958 1.00 58.50 206 GLU A CA 1
ATOM 1545 C C . GLU A 1 206 ? 8.350 -6.750 -24.823 1.00 58.50 206 GLU A C 1
ATOM 1547 O O . GLU A 1 206 ? 8.666 -7.934 -24.748 1.00 58.50 206 GLU A O 1
ATOM 1552 N N . LEU A 1 207 ? 7.584 -6.178 -23.892 1.00 66.19 207 LEU A N 1
ATOM 1553 C CA . LEU A 1 207 ? 6.834 -6.975 -22.923 1.00 66.19 207 LEU A CA 1
ATOM 1554 C C . LEU A 1 207 ? 5.520 -7.420 -23.557 1.00 66.19 207 LEU A C 1
ATOM 1556 O O . LEU A 1 207 ? 4.709 -6.572 -23.947 1.00 66.19 207 LEU A O 1
ATOM 1560 N N . ASP A 1 208 ? 5.299 -8.734 -23.590 1.00 78.62 208 ASP A N 1
ATOM 1561 C CA . ASP A 1 208 ? 4.018 -9.318 -23.973 1.00 78.62 208 ASP A CA 1
ATOM 1562 C C . ASP A 1 208 ? 2.875 -8.751 -23.106 1.00 78.62 208 ASP A C 1
ATOM 1564 O O . ASP A 1 208 ? 3.055 -8.410 -21.925 1.00 78.62 208 ASP A O 1
ATOM 1568 N N . PHE A 1 209 ? 1.687 -8.623 -23.698 1.00 81.38 209 PHE A N 1
ATOM 1569 C CA . PHE A 1 209 ? 0.514 -8.047 -23.038 1.00 81.38 209 PHE A CA 1
ATOM 1570 C C . PHE A 1 209 ? 0.184 -8.799 -21.742 1.00 81.38 209 PHE A C 1
ATOM 1572 O O . PHE A 1 209 ? -0.080 -8.177 -20.707 1.00 81.38 209 PHE A O 1
ATOM 1579 N N . GLY A 1 210 ? 0.295 -10.127 -21.777 1.00 83.62 210 GLY A N 1
ATOM 1580 C CA . GLY A 1 210 ? 0.104 -10.996 -20.624 1.00 83.62 210 GLY A CA 1
ATOM 1581 C C . GLY A 1 210 ? 0.976 -10.617 -19.433 1.00 83.62 210 GLY A C 1
ATOM 1582 O O . GLY A 1 210 ? 0.474 -10.324 -18.346 1.00 83.62 210 GLY A O 1
ATOM 1583 N N . LEU A 1 211 ? 2.286 -10.513 -19.655 1.00 81.62 211 LEU A N 1
ATOM 1584 C CA . LEU A 1 211 ? 3.245 -10.160 -18.611 1.00 81.62 211 LEU A CA 1
ATOM 1585 C C . LEU A 1 211 ? 3.000 -8.750 -18.052 1.00 81.62 211 LEU A C 1
ATOM 1587 O O . LEU A 1 211 ? 3.071 -8.541 -16.838 1.00 81.62 211 LEU A O 1
ATOM 1591 N N . ARG A 1 212 ? 2.643 -7.783 -18.909 1.00 83.44 212 ARG A N 1
ATOM 1592 C CA . ARG A 1 212 ? 2.300 -6.420 -18.471 1.00 83.44 212 ARG A CA 1
ATOM 1593 C C . ARG A 1 212 ? 1.098 -6.417 -17.525 1.00 83.44 212 ARG A C 1
ATOM 1595 O O . ARG A 1 212 ? 1.146 -5.758 -16.486 1.00 83.44 212 ARG A O 1
ATOM 1602 N N . THR A 1 213 ? 0.036 -7.150 -17.861 1.00 85.88 213 THR A N 1
ATOM 1603 C CA . THR A 1 213 ? -1.158 -7.237 -17.001 1.00 85.88 213 THR A CA 1
ATOM 1604 C C . THR A 1 213 ? -0.853 -7.918 -15.668 1.00 85.88 213 THR A C 1
ATOM 1606 O O . THR A 1 213 ? -1.256 -7.401 -14.624 1.00 85.88 213 THR A O 1
ATOM 1609 N N . HIS A 1 214 ? -0.061 -8.996 -15.676 1.00 88.81 214 HIS A N 1
ATOM 1610 C CA . HIS A 1 214 ? 0.381 -9.674 -14.458 1.00 88.81 214 HIS A CA 1
ATOM 1611 C C . HIS A 1 214 ? 1.167 -8.741 -13.525 1.00 88.81 214 HIS A C 1
ATOM 1613 O O . HIS A 1 214 ? 0.892 -8.695 -12.324 1.00 88.81 214 HIS A O 1
ATOM 1619 N N . ILE A 1 215 ? 2.112 -7.957 -14.058 1.00 87.06 215 ILE A N 1
ATOM 1620 C CA . ILE A 1 215 ? 2.901 -7.000 -13.265 1.00 87.06 215 ILE A CA 1
ATOM 1621 C C . ILE A 1 215 ? 1.991 -5.935 -12.638 1.00 87.06 215 ILE A C 1
ATOM 1623 O O . ILE A 1 215 ? 2.093 -5.669 -11.439 1.00 87.06 215 ILE A O 1
ATOM 1627 N N . LEU A 1 216 ? 1.069 -5.356 -13.415 1.00 89.69 216 LEU A N 1
ATOM 1628 C CA . LEU A 1 216 ? 0.149 -4.327 -12.920 1.00 89.69 216 LEU A CA 1
ATOM 1629 C C . LEU A 1 216 ? -0.770 -4.860 -11.813 1.00 89.69 216 LEU A C 1
ATOM 1631 O O . LEU A 1 216 ? -0.903 -4.217 -10.770 1.00 89.69 216 LEU A O 1
ATOM 1635 N N . LEU A 1 217 ? -1.361 -6.043 -12.008 1.00 93.12 217 LEU A N 1
ATOM 1636 C CA . LEU A 1 217 ? -2.207 -6.689 -11.001 1.00 93.12 217 LEU A CA 1
ATOM 1637 C C . LEU A 1 217 ? -1.411 -7.031 -9.737 1.00 93.12 217 LEU A C 1
ATOM 1639 O O . LEU A 1 217 ? -1.893 -6.800 -8.630 1.00 93.12 217 LEU A O 1
ATOM 1643 N N . SER A 1 218 ? -0.181 -7.525 -9.887 1.00 91.94 218 SER A N 1
ATOM 1644 C CA . SER A 1 218 ? 0.699 -7.860 -8.761 1.00 91.94 218 SER A CA 1
ATOM 1645 C C . SER A 1 218 ? 1.041 -6.638 -7.910 1.00 91.94 218 SER A C 1
ATOM 1647 O O . SER A 1 218 ? 0.920 -6.683 -6.686 1.00 91.94 218 SER A O 1
ATOM 1649 N N . ILE A 1 219 ? 1.423 -5.527 -8.546 1.00 92.38 219 ILE A N 1
ATOM 1650 C CA . ILE A 1 219 ? 1.764 -4.282 -7.842 1.00 92.38 219 ILE A CA 1
ATOM 1651 C C . ILE A 1 219 ? 0.518 -3.691 -7.173 1.00 92.38 219 ILE A C 1
ATOM 1653 O O . ILE A 1 219 ? 0.586 -3.261 -6.021 1.00 92.38 219 ILE A O 1
ATOM 1657 N N . LEU A 1 220 ? -0.638 -3.734 -7.843 1.00 95.06 220 LEU A N 1
ATOM 1658 C CA . LEU A 1 220 ? -1.902 -3.273 -7.271 1.00 95.06 220 LEU A CA 1
ATOM 1659 C C . LEU A 1 220 ? -2.324 -4.103 -6.047 1.00 95.06 220 LEU A C 1
ATOM 1661 O O . LEU A 1 220 ? -2.672 -3.527 -5.013 1.00 95.06 220 LEU A O 1
ATOM 1665 N N . ALA A 1 221 ? -2.252 -5.435 -6.135 1.00 96.12 221 ALA A N 1
ATOM 1666 C CA . ALA A 1 221 ? -2.525 -6.335 -5.014 1.00 96.12 221 ALA A CA 1
ATOM 1667 C C . ALA A 1 221 ? -1.586 -6.053 -3.836 1.00 96.12 221 ALA A C 1
ATOM 1669 O O . ALA A 1 221 ? -2.039 -5.899 -2.699 1.00 96.12 221 ALA A O 1
ATOM 1670 N N . TYR A 1 222 ? -0.285 -5.927 -4.115 1.00 94.81 222 TYR A N 1
ATOM 1671 C CA . TYR A 1 222 ? 0.722 -5.618 -3.107 1.00 94.81 222 TYR A CA 1
ATOM 1672 C C . TYR A 1 222 ? 0.426 -4.292 -2.396 1.00 94.81 222 TYR A C 1
ATOM 1674 O O . TYR A 1 222 ? 0.453 -4.234 -1.166 1.00 94.81 222 TYR A O 1
ATOM 1682 N N . SER A 1 223 ? 0.091 -3.231 -3.136 1.00 95.25 223 SER A N 1
ATOM 1683 C CA . SER A 1 223 ? -0.232 -1.928 -2.547 1.00 95.25 223 SER A CA 1
ATOM 1684 C C . SER A 1 223 ? -1.501 -1.963 -1.691 1.00 95.25 223 SER A C 1
ATOM 1686 O O . SER A 1 223 ? -1.500 -1.405 -0.595 1.00 95.25 223 SER A O 1
ATOM 1688 N N . LEU A 1 224 ? -2.558 -2.656 -2.127 1.00 96.19 224 LEU A N 1
ATOM 1689 C CA . LEU A 1 224 ? -3.781 -2.832 -1.330 1.00 96.19 224 LEU A CA 1
ATOM 1690 C C . LEU A 1 224 ? -3.510 -3.590 -0.023 1.00 96.19 224 LEU A C 1
ATOM 1692 O O . LEU A 1 224 ? -3.911 -3.143 1.055 1.00 96.19 224 LEU A O 1
ATOM 1696 N N . LEU A 1 225 ? -2.783 -4.707 -0.106 1.00 96.50 225 LEU A N 1
ATOM 1697 C CA . LEU A 1 225 ? -2.430 -5.524 1.057 1.00 96.50 225 LEU A CA 1
ATOM 1698 C C . LEU A 1 225 ? -1.426 -4.817 1.981 1.00 96.50 225 LEU A C 1
ATOM 1700 O O . LEU A 1 225 ? -1.477 -5.018 3.193 1.00 96.50 225 LEU A O 1
ATOM 1704 N N . SER A 1 226 ? -0.590 -3.920 1.452 1.00 95.19 226 SER A N 1
ATOM 1705 C CA . SER A 1 226 ? 0.265 -3.036 2.259 1.00 95.19 226 SER A CA 1
ATOM 1706 C C . SER A 1 226 ? -0.568 -2.094 3.128 1.00 95.19 226 SER A C 1
ATOM 1708 O O . SER A 1 226 ? -0.305 -1.964 4.323 1.00 95.19 226 SER A O 1
ATOM 1710 N N . ILE A 1 227 ? -1.606 -1.461 2.566 1.00 95.25 227 ILE A N 1
ATOM 1711 C CA . ILE A 1 227 ? -2.509 -0.593 3.344 1.00 95.25 227 ILE A CA 1
ATOM 1712 C C . ILE A 1 227 ? -3.248 -1.423 4.402 1.00 95.25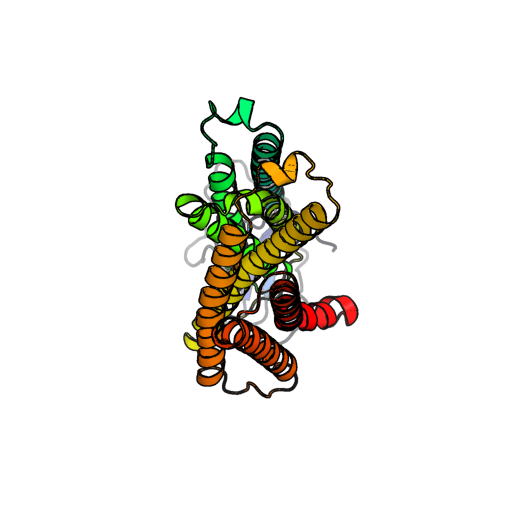 227 ILE A C 1
ATOM 1714 O O . ILE A 1 227 ? -3.359 -0.993 5.552 1.00 95.25 227 ILE A O 1
ATOM 1718 N N . ALA A 1 228 ? -3.687 -2.638 4.054 1.00 96.00 228 ALA A N 1
ATOM 1719 C CA . ALA A 1 228 ? -4.279 -3.567 5.013 1.00 96.00 228 ALA A CA 1
ATOM 1720 C C . ALA A 1 228 ? -3.312 -3.927 6.157 1.00 96.00 228 ALA A C 1
ATOM 1722 O O . ALA A 1 228 ? -3.720 -3.939 7.317 1.00 96.00 228 ALA A O 1
ATOM 1723 N N . ALA A 1 229 ? -2.030 -4.154 5.868 1.00 96.06 229 ALA A N 1
ATOM 1724 C CA . ALA A 1 229 ? -1.020 -4.432 6.887 1.00 96.06 229 ALA A CA 1
ATOM 1725 C C . ALA A 1 229 ? -0.789 -3.233 7.821 1.00 96.06 229 ALA A C 1
ATOM 1727 O O . ALA A 1 229 ? -0.729 -3.406 9.040 1.00 96.06 229 ALA A O 1
ATOM 1728 N N . VAL A 1 230 ? -0.741 -2.008 7.282 1.00 94.75 230 VAL A N 1
ATOM 1729 C CA . VAL A 1 230 ? -0.658 -0.783 8.099 1.00 94.75 230 VAL A CA 1
ATOM 1730 C C . VAL A 1 230 ? -1.908 -0.628 8.974 1.00 94.75 230 VAL A C 1
ATOM 1732 O O . VAL A 1 230 ? -1.794 -0.303 10.156 1.00 94.75 230 VAL A O 1
ATOM 1735 N N . GLN A 1 231 ? -3.097 -0.922 8.441 1.00 94.69 231 GLN A N 1
ATOM 1736 C CA . GLN A 1 231 ? -4.343 -0.932 9.213 1.00 94.69 231 GLN A CA 1
ATOM 1737 C C . GLN A 1 231 ? -4.328 -1.998 10.318 1.00 94.69 231 GLN A C 1
ATOM 1739 O O . GLN A 1 231 ? -4.763 -1.716 11.433 1.00 94.69 231 GLN A O 1
ATOM 1744 N N . ALA A 1 232 ? -3.810 -3.199 10.048 1.00 94.56 232 ALA A N 1
ATOM 1745 C CA . ALA A 1 232 ? -3.657 -4.255 11.050 1.00 94.56 232 ALA A CA 1
ATOM 1746 C C . ALA A 1 232 ? -2.686 -3.842 12.166 1.00 94.56 232 ALA A C 1
ATOM 1748 O O . ALA A 1 232 ? -2.967 -4.069 13.343 1.00 94.56 232 ALA A O 1
ATOM 1749 N N . ALA A 1 233 ? -1.575 -3.187 11.818 1.00 93.25 233 ALA A N 1
ATOM 1750 C CA . ALA A 1 233 ? -0.630 -2.646 12.791 1.00 93.25 233 ALA A CA 1
ATOM 1751 C C . ALA A 1 233 ? -1.265 -1.537 13.650 1.00 93.25 233 ALA A C 1
ATOM 1753 O O . ALA A 1 233 ? -1.081 -1.513 14.867 1.00 93.25 233 ALA A O 1
ATOM 1754 N N . LEU A 1 234 ? -2.065 -0.652 13.047 1.00 90.31 234 LEU A N 1
ATOM 1755 C CA . LEU A 1 234 ? -2.782 0.388 13.786 1.00 90.31 234 LEU A CA 1
ATOM 1756 C C . LEU A 1 234 ? -3.838 -0.207 14.731 1.00 90.31 234 LEU A C 1
ATOM 1758 O O . LEU A 1 234 ? -3.920 0.203 15.889 1.00 90.31 234 LEU A O 1
ATOM 1762 N N . LEU A 1 235 ? -4.582 -1.216 14.271 1.00 90.19 235 LEU A N 1
ATOM 1763 C CA . LEU A 1 235 ? -5.510 -1.994 15.096 1.00 90.19 235 LEU A CA 1
ATOM 1764 C C . LEU A 1 235 ? -4.804 -2.676 16.272 1.00 90.19 235 LEU A C 1
ATOM 1766 O O . LEU A 1 235 ? -5.326 -2.668 17.382 1.00 90.19 235 LEU A O 1
ATOM 1770 N N . TYR A 1 236 ? -3.606 -3.224 16.058 1.00 91.00 236 TYR A N 1
ATOM 1771 C CA . TYR A 1 236 ? -2.805 -3.830 17.123 1.00 91.00 236 TYR A CA 1
ATOM 1772 C C . TYR A 1 236 ? -2.411 -2.824 18.204 1.00 91.00 236 TYR A C 1
ATOM 1774 O O . TYR A 1 236 ? -2.549 -3.102 19.397 1.00 91.00 236 TYR A O 1
ATOM 1782 N N . ILE A 1 237 ? -1.945 -1.643 17.790 1.00 87.81 237 ILE A N 1
ATOM 1783 C CA . ILE A 1 237 ? -1.597 -0.558 18.712 1.00 87.81 237 ILE A CA 1
ATOM 1784 C C . ILE A 1 237 ? -2.843 -0.158 19.515 1.00 87.81 237 ILE A C 1
ATOM 1786 O O . ILE A 1 237 ? -2.782 -0.092 20.744 1.00 87.81 237 ILE A O 1
ATOM 1790 N N . GLN A 1 238 ? -3.983 0.038 18.846 1.00 84.88 238 GLN A N 1
ATOM 1791 C CA . GLN A 1 238 ? -5.242 0.411 19.495 1.00 84.88 238 GLN A CA 1
ATOM 1792 C C . GLN A 1 238 ? -5.715 -0.652 20.505 1.00 84.88 238 GLN A C 1
ATOM 1794 O O . GLN A 1 238 ? -6.018 -0.307 21.650 1.00 84.88 238 GLN A O 1
ATOM 1799 N N . ASP A 1 239 ? -5.713 -1.933 20.118 1.00 85.50 239 ASP A N 1
ATOM 1800 C CA . ASP A 1 239 ? -6.072 -3.069 20.980 1.00 85.50 239 ASP A CA 1
ATOM 1801 C C . ASP A 1 239 ? -5.175 -3.148 22.224 1.00 85.50 239 ASP A C 1
ATOM 1803 O O . ASP A 1 239 ? -5.661 -3.309 23.347 1.00 85.50 239 ASP A O 1
ATOM 1807 N N . SER A 1 240 ? -3.860 -2.973 22.052 1.00 83.12 240 SER A N 1
ATOM 1808 C CA . SER A 1 240 ? -2.897 -3.022 23.155 1.00 83.12 240 SER A CA 1
ATOM 1809 C C . SER A 1 240 ? -3.079 -1.868 24.147 1.00 83.12 240 SER A C 1
ATOM 1811 O O . SER A 1 240 ? -2.953 -2.079 25.355 1.00 83.12 240 SER A O 1
ATOM 1813 N N . HIS A 1 241 ? -3.374 -0.653 23.677 1.00 79.94 241 HIS A N 1
ATOM 1814 C CA . HIS A 1 241 ? -3.609 0.493 24.564 1.00 79.94 241 HIS A CA 1
ATOM 1815 C C . HIS A 1 241 ? -4.901 0.357 25.376 1.00 79.94 241 HIS A C 1
ATOM 1817 O O . HIS A 1 241 ? -4.931 0.766 26.539 1.00 79.94 241 HIS A O 1
ATOM 1823 N N . LEU A 1 242 ? -5.940 -0.252 24.796 1.00 76.88 242 LEU A N 1
ATOM 1824 C CA . LEU A 1 242 ? -7.212 -0.464 25.483 1.00 76.88 242 LEU A CA 1
ATOM 1825 C C . LEU A 1 242 ? -7.083 -1.506 26.605 1.00 76.88 242 LEU A C 1
ATOM 1827 O O . LEU A 1 242 ? -7.561 -1.280 27.713 1.00 76.88 242 LEU A O 1
ATOM 1831 N N . HIS A 1 243 ? -6.342 -2.592 26.360 1.00 74.50 243 HIS A N 1
ATOM 1832 C CA . HIS A 1 243 ? -6.061 -3.615 27.375 1.00 74.50 243 HIS A CA 1
ATOM 1833 C C . HIS A 1 243 ? -5.175 -3.114 28.524 1.00 74.50 243 HIS A C 1
ATOM 1835 O O . HIS A 1 243 ? -5.254 -3.633 29.633 1.00 74.50 243 HIS A O 1
ATOM 1841 N N . ARG A 1 244 ? -4.324 -2.109 28.279 1.00 74.19 244 ARG A N 1
ATOM 1842 C CA . ARG A 1 244 ? -3.416 -1.540 29.291 1.00 74.19 244 ARG A CA 1
ATOM 1843 C C . ARG A 1 244 ? -4.040 -0.406 30.115 1.00 74.19 244 ARG A C 1
ATOM 1845 O O . ARG A 1 244 ? -3.318 0.225 30.876 1.00 74.19 244 ARG A O 1
ATOM 1852 N N . GLN A 1 245 ? -5.339 -0.122 29.952 1.00 65.00 245 GLN A N 1
ATOM 1853 C CA . GLN A 1 245 ? -6.065 0.971 30.627 1.00 65.00 245 GLN A CA 1
ATOM 1854 C C . GLN A 1 245 ? -5.380 2.348 30.518 1.00 65.00 245 GLN A C 1
ATOM 1856 O O . GLN A 1 245 ? -5.602 3.237 31.337 1.00 65.00 245 GLN A O 1
ATOM 1861 N N . GLN A 1 246 ? -4.570 2.556 29.476 1.00 61.50 246 GLN A N 1
ATOM 1862 C CA . GLN A 1 246 ? -3.931 3.836 29.177 1.00 61.50 246 GLN A CA 1
ATOM 1863 C C . GLN A 1 246 ? -4.529 4.408 27.890 1.00 61.50 246 GLN A C 1
ATOM 1865 O O . GLN A 1 246 ? -3.880 4.353 26.836 1.00 61.50 246 GLN A O 1
ATOM 1870 N N . PRO A 1 247 ? -5.759 4.961 27.930 1.00 57.34 247 PRO A N 1
ATOM 1871 C CA . PRO A 1 247 ? -6.333 5.677 26.803 1.00 57.34 247 PRO A CA 1
ATOM 1872 C C . PRO A 1 247 ? -5.625 7.032 26.671 1.00 57.34 247 PRO A C 1
ATOM 1874 O O . PRO A 1 247 ? -6.190 8.088 26.951 1.00 57.34 247 PRO A O 1
ATOM 1877 N N . GLY A 1 248 ? -4.352 7.015 26.271 1.00 57.22 248 GLY A N 1
ATOM 1878 C CA . GLY A 1 248 ? -3.643 8.222 25.868 1.00 57.22 248 GLY A CA 1
ATOM 1879 C C . GLY A 1 248 ? -4.416 8.925 24.746 1.00 57.22 248 GLY A C 1
ATOM 1880 O O . GLY A 1 248 ? -5.066 8.274 23.925 1.00 57.22 248 GLY A O 1
ATOM 1881 N N . GLY A 1 249 ? -4.352 10.259 24.699 1.00 62.81 249 GLY A N 1
ATOM 1882 C CA . GLY A 1 249 ? -5.223 11.095 23.855 1.00 62.81 249 GLY A CA 1
ATOM 1883 C C . GLY A 1 249 ? -5.266 10.733 22.361 1.00 62.81 249 GLY A C 1
ATOM 1884 O O . GLY A 1 249 ? -6.291 10.942 21.722 1.00 62.81 249 GLY A O 1
ATOM 1885 N N . PHE A 1 250 ? -4.209 10.115 21.819 1.00 65.12 250 PHE A N 1
ATOM 1886 C CA . PHE A 1 250 ? -4.160 9.636 20.430 1.00 65.12 250 PHE A CA 1
ATOM 1887 C C . PHE A 1 250 ? -5.186 8.529 20.131 1.00 65.12 250 PHE A C 1
ATOM 1889 O O . PHE A 1 250 ? -5.802 8.532 19.069 1.00 65.12 250 PHE A O 1
ATOM 1896 N N . VAL A 1 251 ? -5.410 7.606 21.072 1.00 66.31 251 VAL A N 1
ATOM 1897 C CA . VAL A 1 251 ? -6.300 6.443 20.892 1.00 66.31 251 VAL A CA 1
ATOM 1898 C C . VAL A 1 251 ? -7.772 6.861 20.881 1.00 66.31 251 VAL A C 1
ATOM 1900 O O . VAL A 1 251 ? -8.577 6.263 20.173 1.00 66.31 251 VAL A O 1
ATOM 1903 N N . ARG A 1 252 ? -8.116 7.931 21.611 1.00 65.00 252 ARG A N 1
ATOM 1904 C CA . ARG A 1 252 ? -9.476 8.494 21.689 1.00 65.00 252 ARG A CA 1
ATOM 1905 C C . ARG A 1 252 ? -9.926 9.198 20.405 1.00 65.00 252 ARG A C 1
ATOM 1907 O O . ARG A 1 252 ? -11.121 9.374 20.212 1.00 65.00 252 ARG A O 1
ATOM 1914 N N . ALA A 1 253 ? -8.983 9.608 19.556 1.00 65.75 253 ALA A N 1
ATOM 1915 C CA . ALA A 1 253 ? -9.258 10.277 18.285 1.00 65.75 253 ALA A CA 1
ATOM 1916 C C . ALA A 1 253 ? -9.363 9.304 17.093 1.00 65.75 253 ALA A C 1
ATOM 1918 O O . ALA A 1 253 ? -9.688 9.726 15.982 1.00 65.75 253 ALA A O 1
ATOM 1919 N N . LEU A 1 254 ? -9.069 8.014 17.302 1.00 72.44 254 LEU A N 1
ATOM 1920 C CA . LEU A 1 254 ? -9.203 6.981 16.276 1.00 72.44 254 LEU A CA 1
ATOM 1921 C C . LEU A 1 254 ? -10.667 6.522 16.142 1.00 72.44 254 LEU A C 1
ATOM 1923 O O . LEU A 1 254 ? -11.413 6.566 17.122 1.00 72.44 254 LEU A O 1
ATOM 1927 N N . PRO A 1 255 ? -11.088 6.051 14.950 1.00 73.81 255 PRO A N 1
ATOM 1928 C CA . PRO A 1 255 ? -12.401 5.443 14.772 1.00 73.81 255 PRO A CA 1
ATOM 1929 C C . PRO A 1 255 ? -12.629 4.258 15.731 1.00 73.81 255 PRO A C 1
ATOM 1931 O O . PRO A 1 255 ? -11.661 3.641 16.191 1.00 73.81 255 PRO A O 1
ATOM 1934 N N . PRO A 1 256 ? -13.896 3.887 15.994 1.00 82.06 256 PRO A N 1
ATOM 1935 C CA . PRO A 1 256 ? -14.223 2.695 16.772 1.00 82.06 256 PRO A CA 1
ATOM 1936 C C . PRO A 1 256 ? -13.532 1.440 16.219 1.00 82.06 256 PRO A C 1
ATOM 1938 O O . PRO A 1 256 ? -13.434 1.273 14.999 1.00 82.06 256 PRO A O 1
ATOM 1941 N N . LEU A 1 257 ? -13.110 0.536 17.114 1.00 83.00 257 LEU A N 1
ATOM 1942 C CA . LEU A 1 257 ? -12.433 -0.726 16.770 1.00 83.00 257 LEU A CA 1
ATOM 1943 C C . LEU A 1 257 ? -13.196 -1.520 15.700 1.00 83.00 257 LEU A C 1
ATOM 1945 O O . LEU A 1 257 ? -12.601 -2.006 14.743 1.00 83.00 257 LEU A O 1
ATOM 1949 N N . GLU A 1 258 ? -14.525 -1.582 15.807 1.00 85.75 258 GLU A N 1
ATOM 1950 C CA . GLU A 1 258 ? -15.376 -2.279 14.839 1.00 85.75 258 GLU A CA 1
ATOM 1951 C C . GLU A 1 258 ? -15.244 -1.705 13.417 1.00 85.75 258 GLU A C 1
ATOM 1953 O O . GLU A 1 258 ? -15.146 -2.454 12.442 1.00 85.75 258 GLU A O 1
ATOM 1958 N N . THR A 1 259 ? -15.204 -0.377 13.283 1.00 86.81 259 THR A N 1
ATOM 1959 C CA . THR A 1 259 ? -15.019 0.295 11.989 1.00 86.81 259 THR A CA 1
ATOM 1960 C C . THR A 1 259 ? -13.644 -0.018 11.418 1.00 86.81 259 THR A C 1
ATOM 1962 O O . THR A 1 259 ? -13.512 -0.302 10.227 1.00 86.81 259 THR A O 1
ATOM 1965 N N . MET A 1 260 ? -12.615 -0.010 12.263 1.00 88.19 260 MET A N 1
ATOM 1966 C CA . MET A 1 260 ? -11.254 -0.319 11.843 1.00 88.19 260 MET A CA 1
ATOM 1967 C C . MET A 1 260 ? -11.100 -1.780 11.395 1.00 88.19 260 MET A C 1
ATOM 1969 O O . MET A 1 260 ? -10.424 -2.029 10.395 1.00 88.19 260 MET A O 1
ATOM 1973 N N . GLU A 1 261 ? -11.765 -2.731 12.058 1.00 91.50 261 GLU A N 1
ATOM 1974 C CA . GLU A 1 261 ? -11.831 -4.131 11.616 1.00 91.50 261 GLU A CA 1
ATOM 1975 C C . GLU A 1 261 ? -12.575 -4.279 10.281 1.00 91.50 261 GLU A C 1
ATOM 1977 O O . GLU A 1 261 ? -12.111 -4.992 9.388 1.00 91.50 261 GLU A O 1
ATOM 1982 N N . LYS A 1 262 ? -13.715 -3.593 10.104 1.00 91.50 262 LYS A N 1
ATOM 1983 C CA . LYS A 1 262 ? -14.459 -3.598 8.829 1.00 91.50 262 LYS A CA 1
ATOM 1984 C C . LYS A 1 262 ? -13.581 -3.111 7.677 1.00 91.50 262 LYS A C 1
ATOM 1986 O O . LYS A 1 262 ? -13.539 -3.766 6.637 1.00 91.50 262 LYS A O 1
ATOM 1991 N N . LEU A 1 263 ? -12.841 -2.021 7.887 1.00 92.06 263 LEU A N 1
ATOM 1992 C CA . LEU A 1 263 ? -11.890 -1.493 6.907 1.00 92.06 263 LEU A CA 1
ATOM 1993 C C . LEU A 1 263 ? -10.761 -2.483 6.615 1.00 92.06 263 LEU A C 1
ATOM 1995 O O . LEU A 1 263 ? -10.480 -2.731 5.445 1.00 92.06 263 LEU A O 1
ATOM 1999 N N . LEU A 1 264 ? -10.156 -3.081 7.651 1.00 94.25 264 LEU A N 1
ATOM 2000 C CA . LEU A 1 264 ? -9.080 -4.067 7.500 1.00 94.25 264 LEU A CA 1
ATOM 2001 C C . LEU A 1 264 ? -9.496 -5.180 6.541 1.00 94.25 264 LEU A C 1
ATOM 2003 O O . LEU A 1 264 ? -8.850 -5.409 5.524 1.00 94.25 264 LEU A O 1
ATOM 2007 N N . PHE A 1 265 ? -10.599 -5.849 6.843 1.00 95.19 265 PHE A N 1
ATOM 2008 C CA . PHE A 1 265 ? -11.047 -6.973 6.035 1.00 95.19 265 PHE A CA 1
ATOM 2009 C C . PHE A 1 265 ? -11.622 -6.564 4.679 1.00 95.19 265 PHE A C 1
ATOM 2011 O O . PHE A 1 265 ? -11.532 -7.352 3.745 1.00 95.19 265 PHE A O 1
ATOM 2018 N N . GLY A 1 266 ? -12.179 -5.356 4.544 1.00 94.38 266 GLY A N 1
ATOM 2019 C CA . GLY A 1 266 ? -12.547 -4.812 3.236 1.00 94.38 266 GLY A CA 1
ATOM 2020 C C . GLY A 1 266 ? -11.324 -4.669 2.326 1.00 94.38 266 GLY A C 1
ATOM 2021 O O . GLY A 1 266 ? -11.353 -5.099 1.175 1.00 94.38 266 GLY A O 1
ATOM 2022 N N . MET A 1 267 ? -10.215 -4.150 2.865 1.00 94.75 267 MET A N 1
ATOM 2023 C CA . MET A 1 267 ? -8.951 -4.025 2.131 1.00 94.75 267 MET A CA 1
ATOM 2024 C C . MET A 1 267 ? -8.296 -5.383 1.856 1.00 94.75 267 MET A C 1
ATOM 2026 O O . MET A 1 267 ? -7.805 -5.591 0.750 1.00 94.75 267 MET A O 1
ATOM 2030 N N . ILE A 1 268 ? -8.327 -6.322 2.812 1.00 96.69 268 ILE A N 1
ATOM 2031 C CA . ILE A 1 268 ? -7.836 -7.696 2.595 1.00 96.69 268 ILE A CA 1
ATOM 2032 C C . ILE A 1 268 ? -8.663 -8.399 1.521 1.00 96.69 268 ILE A C 1
ATOM 2034 O O . ILE A 1 268 ? -8.083 -9.020 0.641 1.00 96.69 268 ILE A O 1
ATOM 2038 N N . GLY A 1 269 ? -9.992 -8.284 1.555 1.00 96.81 269 GLY A N 1
ATOM 2039 C CA . GLY A 1 269 ? -10.871 -8.885 0.553 1.00 96.81 269 GLY A CA 1
ATOM 2040 C C . GLY A 1 269 ? -10.589 -8.348 -0.849 1.00 96.81 269 GLY A C 1
ATOM 2041 O O . GLY A 1 269 ? -10.363 -9.130 -1.770 1.00 96.81 269 GLY A O 1
ATOM 2042 N N . LEU A 1 270 ? -10.515 -7.021 -1.002 1.00 96.75 270 LEU A N 1
ATOM 2043 C CA . LEU A 1 270 ? -10.172 -6.398 -2.283 1.00 96.75 270 LEU A CA 1
ATOM 2044 C C . LEU A 1 270 ? -8.768 -6.813 -2.751 1.00 96.75 270 LEU A C 1
ATOM 2046 O O . LEU A 1 270 ? -8.594 -7.224 -3.896 1.00 96.75 270 LEU A O 1
ATOM 2050 N N . GLY A 1 271 ? -7.778 -6.765 -1.856 1.00 96.88 271 GLY A N 1
ATOM 2051 C CA . GLY A 1 271 ? -6.409 -7.189 -2.145 1.00 96.88 271 GLY A CA 1
ATOM 2052 C C . GLY A 1 271 ? -6.310 -8.666 -2.532 1.00 96.88 271 GLY A C 1
ATOM 2053 O O . GLY A 1 271 ? -5.582 -8.996 -3.460 1.00 96.88 271 GLY A O 1
ATOM 2054 N N . PHE A 1 272 ? -7.079 -9.545 -1.888 1.00 97.56 272 PHE A N 1
ATOM 2055 C CA . PHE A 1 272 ? -7.130 -10.978 -2.178 1.00 97.56 272 PHE A CA 1
ATOM 2056 C C . PHE A 1 272 ? -7.721 -11.273 -3.561 1.00 97.56 272 PHE A C 1
ATOM 2058 O O . PHE A 1 272 ? -7.176 -12.100 -4.294 1.00 97.56 272 PHE A O 1
ATOM 2065 N N . VAL A 1 273 ? -8.789 -10.571 -3.956 1.00 97.88 273 VAL A N 1
ATOM 2066 C CA . VAL A 1 273 ? -9.358 -10.691 -5.309 1.00 97.88 273 VAL A CA 1
ATOM 2067 C C . VAL A 1 273 ? -8.323 -10.279 -6.356 1.00 97.88 273 VAL A C 1
ATOM 2069 O O . VAL A 1 273 ? -8.057 -11.040 -7.286 1.00 97.88 273 VAL A O 1
ATOM 2072 N N . VAL A 1 274 ? -7.675 -9.124 -6.178 1.00 97.00 274 VAL A N 1
ATOM 2073 C CA . VAL A 1 274 ? -6.639 -8.653 -7.115 1.00 97.00 274 VAL A CA 1
ATOM 2074 C C . VAL A 1 274 ? -5.424 -9.592 -7.124 1.00 97.00 274 VAL A C 1
ATOM 2076 O O . VAL A 1 274 ? -4.894 -9.884 -8.194 1.00 97.00 274 VAL A O 1
ATOM 2079 N N . LEU A 1 275 ? -5.014 -10.128 -5.968 1.00 95.44 275 LEU A N 1
ATOM 2080 C CA . LEU A 1 275 ? -3.931 -11.114 -5.861 1.00 95.44 275 LEU A CA 1
ATOM 2081 C C . LEU A 1 275 ? -4.273 -12.410 -6.605 1.00 95.44 275 LEU A C 1
ATOM 2083 O O . LEU A 1 275 ? -3.423 -12.967 -7.291 1.00 95.44 275 LEU A O 1
ATOM 2087 N N . THR A 1 276 ? -5.521 -12.867 -6.514 1.00 96.31 276 THR A N 1
ATOM 2088 C CA . THR A 1 276 ? -5.995 -14.055 -7.236 1.00 96.31 276 THR A CA 1
ATOM 2089 C C . THR A 1 276 ? -5.942 -13.824 -8.746 1.00 96.31 276 THR A C 1
ATOM 2091 O O . THR A 1 276 ? -5.419 -14.663 -9.473 1.00 96.31 276 THR A O 1
ATOM 2094 N N . LEU A 1 277 ? -6.399 -12.662 -9.227 1.00 95.31 277 LEU A N 1
ATOM 2095 C CA . LEU A 1 277 ? -6.294 -12.291 -10.645 1.00 95.31 277 LEU A CA 1
ATOM 2096 C C . LEU A 1 277 ? -4.831 -12.197 -11.109 1.00 95.31 277 LEU A C 1
ATOM 2098 O O . LEU A 1 277 ? -4.496 -12.640 -12.208 1.00 95.31 277 LEU A O 1
ATOM 2102 N N . SER A 1 278 ? -3.944 -11.664 -10.264 1.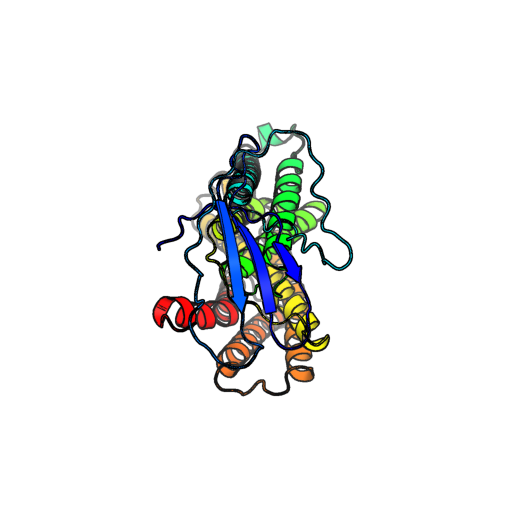00 92.69 278 SER A N 1
ATOM 2103 C CA . SER A 1 278 ? -2.500 -11.653 -10.515 1.00 92.69 278 SER A CA 1
ATOM 2104 C C . SER A 1 278 ? -1.945 -13.077 -10.654 1.00 92.69 278 SER A C 1
ATOM 2106 O O . SER A 1 278 ? -1.303 -13.369 -11.661 1.00 92.69 278 SER A O 1
ATOM 2108 N N . LEU A 1 279 ? -2.237 -13.988 -9.721 1.00 91.31 279 LEU A N 1
ATOM 2109 C CA . LEU A 1 279 ? -1.757 -15.373 -9.788 1.00 91.31 279 LEU A CA 1
ATOM 2110 C C . LEU A 1 279 ? -2.302 -16.119 -11.009 1.00 91.31 279 LEU A C 1
ATOM 2112 O O . LEU A 1 279 ? -1.538 -16.801 -11.686 1.00 91.31 279 LEU A O 1
ATOM 2116 N N . LEU A 1 280 ? -3.588 -15.944 -11.330 1.00 91.69 280 LEU A N 1
ATOM 2117 C CA . LEU A 1 280 ? -4.194 -16.536 -12.523 1.00 91.69 280 LEU A CA 1
ATOM 2118 C C . LEU A 1 280 ? -3.534 -16.005 -13.798 1.00 91.69 280 LEU A C 1
ATOM 2120 O O . LEU A 1 280 ? -3.106 -16.795 -14.632 1.00 91.69 280 LEU A O 1
ATOM 2124 N N . SER A 1 281 ? -3.379 -14.685 -13.938 1.00 89.38 281 SER A N 1
ATOM 2125 C CA . SER A 1 281 ? -2.673 -14.110 -15.096 1.00 89.38 281 SER A CA 1
ATOM 2126 C C . SER A 1 281 ? -1.222 -14.596 -15.189 1.00 89.38 281 SER A C 1
ATOM 2128 O O . SER A 1 281 ? -0.750 -14.895 -16.281 1.00 89.38 281 SER A O 1
ATOM 2130 N N . GLY A 1 282 ? -0.534 -14.765 -14.056 1.00 84.88 282 GLY A N 1
ATOM 2131 C CA . GLY A 1 282 ? 0.797 -15.368 -14.017 1.00 84.88 282 GLY A CA 1
ATOM 2132 C C . GLY A 1 282 ? 0.778 -16.801 -14.547 1.00 84.88 282 GLY A C 1
ATOM 2133 O O . GLY A 1 282 ? 1.571 -17.127 -15.419 1.00 84.88 282 GLY A O 1
ATOM 2134 N N . ALA A 1 283 ? -0.174 -17.619 -14.092 1.00 84.06 283 ALA A N 1
ATOM 2135 C CA . ALA A 1 283 ? -0.343 -19.006 -14.522 1.00 84.06 283 ALA A CA 1
ATOM 2136 C C . ALA A 1 283 ? -0.623 -19.162 -16.027 1.00 84.06 283 ALA A C 1
ATOM 2138 O O . ALA A 1 283 ? -0.158 -20.123 -16.630 1.00 84.06 283 ALA A O 1
ATOM 2139 N N . PHE A 1 284 ? -1.369 -18.231 -16.630 1.00 83.00 284 PHE A N 1
ATOM 2140 C CA . PHE A 1 284 ? -1.722 -18.293 -18.053 1.00 83.00 284 PHE A CA 1
ATOM 2141 C C . PHE A 1 284 ? -0.628 -17.776 -18.992 1.00 83.00 284 PHE A C 1
ATOM 2143 O O . PHE A 1 284 ? -0.481 -18.310 -20.087 1.00 83.00 284 PHE A O 1
ATOM 2150 N N . TYR A 1 285 ? 0.104 -16.727 -18.603 1.00 76.44 285 TYR A N 1
ATOM 2151 C CA . TYR A 1 285 ? 1.018 -16.021 -19.513 1.00 76.44 285 TYR A CA 1
ATOM 2152 C C . TYR A 1 285 ? 2.502 -16.320 -19.277 1.00 76.44 285 TYR A C 1
ATOM 2154 O O . TYR A 1 285 ? 3.333 -16.011 -20.131 1.00 76.44 285 TYR A O 1
ATOM 2162 N N . LEU A 1 286 ? 2.868 -16.911 -18.139 1.00 70.44 286 LEU A N 1
ATOM 2163 C CA . LEU A 1 286 ? 4.243 -17.325 -17.882 1.00 70.44 286 LEU A CA 1
ATOM 2164 C C . LEU A 1 286 ? 4.404 -18.791 -18.305 1.00 70.44 286 LEU A C 1
ATOM 2166 O O . LEU A 1 286 ? 3.968 -19.704 -17.615 1.00 70.44 286 LEU A O 1
ATOM 2170 N N . ASN A 1 287 ? 5.065 -19.021 -19.439 1.00 62.94 287 ASN A N 1
ATOM 2171 C CA . ASN A 1 287 ? 5.322 -20.377 -19.940 1.00 62.94 287 ASN A CA 1
ATOM 2172 C C . ASN A 1 287 ? 6.403 -21.131 -19.132 1.00 62.94 287 ASN A C 1
ATOM 2174 O O . ASN A 1 287 ? 6.496 -22.348 -19.238 1.00 62.94 287 ASN A O 1
ATOM 2178 N N . ASP A 1 288 ? 7.195 -20.429 -18.305 1.00 65.25 288 ASP A N 1
ATOM 2179 C CA . ASP A 1 288 ? 8.261 -21.012 -17.471 1.00 65.25 288 ASP A CA 1
ATOM 2180 C C . ASP A 1 288 ? 8.197 -20.526 -16.008 1.00 65.25 288 ASP A C 1
ATOM 2182 O O . ASP A 1 288 ? 9.088 -19.859 -15.483 1.00 65.25 288 ASP A O 1
ATOM 2186 N N . ILE A 1 289 ? 7.090 -20.831 -15.327 1.00 58.41 289 ILE A N 1
ATOM 2187 C CA . ILE A 1 289 ? 6.882 -20.484 -13.904 1.00 58.41 289 ILE A CA 1
ATOM 2188 C C . ILE A 1 289 ? 7.803 -21.301 -12.981 1.00 58.41 289 ILE A C 1
ATOM 2190 O O . ILE A 1 289 ? 8.069 -20.891 -11.846 1.00 58.41 289 ILE A O 1
ATOM 2194 N N . PHE A 1 290 ? 8.301 -22.443 -13.472 1.00 54.78 290 PHE A N 1
ATOM 2195 C CA . PHE A 1 290 ? 9.124 -23.390 -12.722 1.00 54.78 290 PHE A CA 1
ATOM 2196 C C . PHE A 1 290 ? 10.631 -23.293 -13.003 1.00 54.78 290 PHE A C 1
ATOM 2198 O O . PHE A 1 290 ? 11.405 -24.046 -12.407 1.00 54.78 290 PHE A O 1
ATOM 2205 N N . GLY A 1 291 ? 11.082 -22.335 -13.816 1.00 60.81 291 GLY A N 1
ATOM 2206 C CA . GLY A 1 291 ? 12.499 -21.992 -13.902 1.00 60.81 291 GLY A CA 1
ATOM 2207 C C . GLY A 1 291 ? 13.074 -21.667 -12.513 1.00 60.81 291 GLY A C 1
ATOM 2208 O O . GLY A 1 291 ? 12.434 -20.980 -11.711 1.00 60.81 291 GLY A O 1
ATOM 2209 N N . GLN A 1 292 ? 14.287 -22.150 -12.204 1.00 54.62 292 GLN A N 1
ATOM 2210 C CA . GLN A 1 292 ? 14.892 -22.121 -10.853 1.00 54.62 292 GLN A CA 1
ATOM 2211 C C . GLN A 1 292 ? 14.831 -20.749 -10.140 1.00 54.62 292 GLN A C 1
ATOM 2213 O O . GLN A 1 292 ? 14.710 -20.687 -8.913 1.00 54.62 292 GLN A O 1
ATOM 2218 N N . HIS A 1 293 ? 14.869 -19.640 -10.888 1.00 62.09 293 HIS A N 1
ATOM 2219 C CA . HIS A 1 293 ? 14.815 -18.276 -10.346 1.00 62.09 293 HIS A CA 1
ATOM 2220 C C . HIS A 1 293 ? 13.396 -17.744 -10.061 1.00 62.09 293 HIS A C 1
ATOM 2222 O O . HIS A 1 293 ? 13.246 -16.794 -9.287 1.00 62.09 293 HIS A O 1
ATOM 2228 N N . LEU A 1 294 ? 12.355 -18.338 -10.650 1.00 63.94 294 LEU A N 1
ATOM 2229 C CA . LEU A 1 294 ? 10.955 -17.907 -10.525 1.00 63.94 294 LEU A CA 1
ATOM 2230 C C . LEU A 1 294 ? 10.179 -18.737 -9.491 1.00 63.94 294 LEU A C 1
ATOM 2232 O O . LEU A 1 294 ? 9.306 -18.188 -8.817 1.00 63.94 294 LEU A O 1
ATOM 2236 N N . VAL A 1 295 ? 10.561 -20.003 -9.272 1.00 69.31 295 VAL A N 1
ATOM 2237 C CA . VAL A 1 295 ? 9.892 -20.927 -8.329 1.00 69.31 295 VAL A CA 1
ATOM 2238 C C . VAL A 1 295 ? 9.744 -20.319 -6.938 1.00 69.31 295 VAL A C 1
ATOM 2240 O O . VAL A 1 295 ? 8.653 -20.308 -6.376 1.00 69.31 295 VAL A O 1
ATOM 2243 N N . HIS A 1 296 ? 10.826 -19.766 -6.386 1.00 73.38 296 HIS A N 1
ATOM 2244 C CA . HIS A 1 296 ? 10.821 -19.220 -5.028 1.00 73.38 296 HIS A CA 1
ATOM 2245 C C . HIS A 1 296 ? 9.842 -18.043 -4.878 1.00 73.38 296 HIS A C 1
ATOM 2247 O O . HIS A 1 296 ? 9.170 -17.929 -3.855 1.00 73.38 296 HIS A O 1
ATOM 2253 N N . LYS A 1 297 ? 9.711 -17.192 -5.907 1.00 77.25 297 LYS A N 1
ATOM 2254 C CA . LYS A 1 297 ? 8.776 -16.054 -5.905 1.00 77.25 297 LYS A CA 1
ATOM 2255 C C . LYS A 1 297 ? 7.327 -16.535 -5.979 1.00 77.25 297 LYS A C 1
ATOM 2257 O O . LYS A 1 297 ? 6.485 -16.044 -5.229 1.00 77.25 297 LYS A O 1
ATOM 2262 N N . THR A 1 298 ? 7.059 -17.518 -6.836 1.00 81.31 298 THR A N 1
ATOM 2263 C CA . THR A 1 298 ? 5.721 -18.088 -7.038 1.00 81.31 298 THR A CA 1
ATOM 2264 C C . THR A 1 298 ? 5.246 -18.882 -5.823 1.00 81.31 298 THR A C 1
ATOM 2266 O O . THR A 1 298 ? 4.112 -18.726 -5.382 1.00 81.31 298 THR A O 1
ATOM 2269 N N . VAL A 1 299 ? 6.107 -19.707 -5.223 1.00 86.69 299 VAL A N 1
ATOM 2270 C CA . VAL A 1 299 ? 5.740 -20.483 -4.029 1.00 86.69 299 VAL A CA 1
ATOM 2271 C C . VAL A 1 299 ? 5.413 -19.546 -2.864 1.00 86.69 299 VAL A C 1
ATOM 2273 O O . VAL A 1 299 ? 4.390 -19.724 -2.207 1.00 86.69 299 VAL A O 1
ATOM 2276 N N . LEU A 1 300 ? 6.221 -18.505 -2.637 1.00 89.38 300 LEU A N 1
ATOM 2277 C CA . LEU A 1 300 ? 5.959 -17.536 -1.569 1.00 89.38 300 LEU A CA 1
ATOM 2278 C C . LEU A 1 300 ? 4.665 -16.739 -1.804 1.00 89.38 300 LEU A C 1
ATOM 2280 O O . LEU A 1 300 ? 3.923 -16.502 -0.850 1.00 89.38 300 LEU A O 1
ATOM 2284 N N . SER A 1 301 ? 4.347 -16.359 -3.046 1.00 89.75 301 SER A N 1
ATOM 2285 C CA . SER A 1 301 ? 3.090 -15.660 -3.343 1.00 89.75 301 SER A CA 1
ATOM 2286 C C . SER A 1 301 ? 1.863 -16.563 -3.175 1.00 89.75 301 SER A C 1
ATOM 2288 O O . SER A 1 301 ? 0.851 -16.106 -2.641 1.00 89.75 301 SER A O 1
ATOM 2290 N N . VAL A 1 302 ? 1.959 -17.850 -3.529 1.00 92.69 302 VAL A N 1
ATOM 2291 C CA . VAL A 1 302 ? 0.904 -18.848 -3.272 1.00 92.69 302 VAL A CA 1
ATOM 2292 C C . VAL A 1 302 ? 0.720 -19.088 -1.772 1.00 92.69 302 VAL A C 1
ATOM 2294 O O . VAL A 1 302 ? -0.416 -19.139 -1.300 1.00 92.69 302 VAL A O 1
ATOM 2297 N N . ILE A 1 303 ? 1.802 -19.164 -0.990 1.00 94.81 303 ILE A N 1
ATOM 2298 C CA . ILE A 1 303 ? 1.709 -19.265 0.476 1.00 94.81 303 ILE A CA 1
ATOM 2299 C C . ILE A 1 303 ? 1.014 -18.025 1.049 1.00 94.81 303 ILE A C 1
ATOM 2301 O O . ILE A 1 303 ? 0.090 -18.162 1.850 1.00 94.81 303 ILE A O 1
ATOM 2305 N N . ALA A 1 304 ? 1.398 -16.818 0.624 1.00 95.12 304 ALA A N 1
ATOM 2306 C CA . ALA A 1 304 ? 0.724 -15.595 1.057 1.00 95.12 304 ALA A CA 1
ATOM 2307 C C . ALA A 1 304 ? -0.771 -15.605 0.692 1.00 95.12 304 ALA A C 1
ATOM 2309 O O . ALA A 1 304 ? -1.611 -15.257 1.524 1.00 95.12 304 ALA A O 1
ATOM 2310 N N . TRP A 1 305 ? -1.112 -16.053 -0.520 1.00 96.94 305 TRP A N 1
ATOM 2311 C CA . TRP A 1 305 ? -2.495 -16.212 -0.967 1.00 96.94 305 TRP A CA 1
ATOM 2312 C C . TRP A 1 305 ? -3.282 -17.174 -0.068 1.00 96.94 305 TRP A C 1
ATOM 2314 O O . TRP A 1 305 ? -4.369 -16.815 0.386 1.00 96.94 305 TRP A O 1
ATOM 2324 N N . LEU A 1 306 ? -2.714 -18.333 0.284 1.00 97.50 306 LEU A N 1
ATOM 2325 C CA . LEU A 1 306 ? -3.331 -19.281 1.219 1.00 97.50 306 LEU A CA 1
ATOM 2326 C C . LEU A 1 306 ? -3.532 -18.675 2.614 1.00 97.50 306 LEU A C 1
ATOM 2328 O O . LEU A 1 306 ? -4.593 -18.852 3.206 1.00 97.50 306 LEU A O 1
ATOM 2332 N N . ILE A 1 307 ? -2.557 -17.925 3.133 1.00 97.38 307 ILE A N 1
ATOM 2333 C CA . ILE A 1 307 ? -2.671 -17.249 4.437 1.00 97.38 307 ILE A CA 1
ATOM 2334 C C . ILE A 1 307 ? -3.847 -16.260 4.430 1.00 97.38 307 ILE A C 1
ATOM 2336 O O . ILE A 1 307 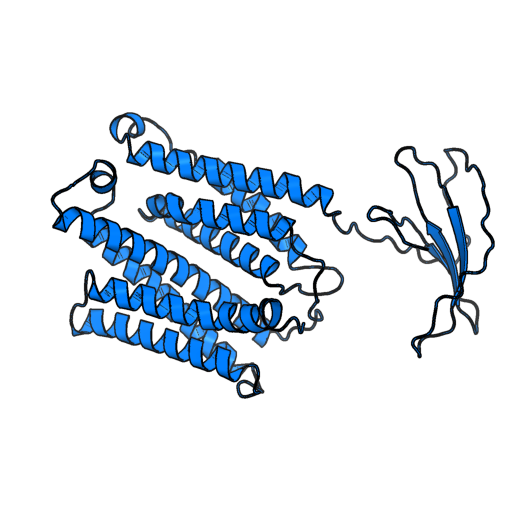? -4.648 -16.248 5.368 1.00 97.38 307 ILE A O 1
ATOM 2340 N N . PHE A 1 308 ? -3.994 -15.456 3.371 1.00 97.12 308 PHE A N 1
ATOM 2341 C CA . PHE A 1 308 ? -5.128 -14.535 3.243 1.00 97.12 308 PHE A CA 1
ATOM 2342 C C . PHE A 1 308 ? -6.461 -15.262 3.027 1.00 97.12 308 PHE A C 1
ATOM 2344 O O . PHE A 1 308 ? -7.468 -14.845 3.601 1.00 97.12 308 PHE A O 1
ATOM 2351 N N . ALA A 1 309 ? -6.475 -16.365 2.273 1.00 97.12 309 ALA A N 1
ATOM 2352 C CA . ALA A 1 309 ? -7.660 -17.203 2.099 1.00 97.12 309 ALA A CA 1
ATOM 2353 C C . ALA A 1 309 ? -8.130 -17.792 3.438 1.00 97.12 309 ALA A C 1
ATOM 2355 O O . ALA A 1 309 ? -9.303 -17.669 3.786 1.00 97.12 309 ALA A O 1
ATOM 2356 N N . VAL A 1 310 ? -7.209 -18.355 4.229 1.00 97.06 310 VAL A N 1
ATOM 2357 C CA . VAL A 1 310 ? -7.489 -18.895 5.570 1.00 97.06 310 VAL A CA 1
ATOM 2358 C C . VAL A 1 310 ? -7.973 -17.801 6.513 1.00 97.06 310 VAL A C 1
ATOM 2360 O O . VAL A 1 310 ? -8.908 -18.028 7.273 1.00 97.06 310 VAL A O 1
ATOM 2363 N N . LEU A 1 311 ? -7.401 -16.598 6.448 1.00 96.31 311 LEU A N 1
ATOM 2364 C CA . LEU A 1 311 ? -7.869 -15.466 7.245 1.00 96.31 311 LEU A CA 1
ATOM 2365 C C . LEU A 1 311 ? -9.308 -15.057 6.889 1.00 96.31 311 LEU A C 1
ATOM 2367 O O . LEU A 1 311 ? -10.127 -14.846 7.786 1.00 96.31 311 LEU A O 1
ATOM 2371 N N . LEU A 1 312 ? -9.627 -14.939 5.598 1.00 96.06 312 LEU A N 1
ATOM 2372 C CA . LEU A 1 312 ? -10.972 -14.575 5.141 1.00 96.06 312 LEU A CA 1
ATOM 2373 C C . LEU A 1 312 ? -11.992 -15.671 5.471 1.00 96.06 312 LEU A C 1
ATOM 2375 O O . LEU A 1 312 ? -13.059 -15.372 6.011 1.00 96.06 312 LEU A O 1
ATOM 2379 N N . PHE A 1 313 ? -11.637 -16.933 5.227 1.00 96.38 313 PHE A N 1
ATOM 2380 C CA . PHE A 1 313 ? -12.453 -18.087 5.593 1.00 96.38 313 PHE A CA 1
ATOM 2381 C C . PHE A 1 313 ? -12.651 -18.179 7.109 1.00 96.38 313 PHE A C 1
ATOM 2383 O O . PHE A 1 313 ? -13.771 -18.344 7.584 1.00 96.38 313 PHE A O 1
ATOM 2390 N N . GLY A 1 314 ? -11.585 -17.987 7.886 1.00 94.62 314 GLY A N 1
ATOM 2391 C CA . GLY A 1 314 ? -11.622 -18.025 9.342 1.00 94.62 314 GLY A CA 1
ATOM 2392 C C . GLY A 1 314 ? -12.464 -16.905 9.945 1.00 94.62 314 GLY A C 1
ATOM 2393 O O . GLY A 1 314 ? -13.149 -17.113 10.948 1.00 94.62 314 GLY A O 1
ATOM 2394 N N . ARG A 1 315 ? -12.511 -15.732 9.302 1.00 94.06 315 ARG A N 1
ATOM 2395 C CA . ARG A 1 315 ? -13.483 -14.697 9.664 1.00 94.06 315 ARG A CA 1
ATOM 2396 C C . ARG A 1 315 ? -14.916 -15.154 9.405 1.00 94.06 315 ARG A C 1
ATOM 2398 O O . ARG A 1 315 ? -15.760 -14.957 10.272 1.00 94.06 315 ARG A O 1
ATOM 2405 N N . TRP A 1 316 ? -15.193 -15.690 8.219 1.00 92.44 316 TRP A N 1
ATOM 2406 C CA . TRP A 1 316 ? -16.552 -16.056 7.820 1.00 92.44 316 TRP A CA 1
ATOM 2407 C C . TRP A 1 316 ? -17.111 -17.216 8.654 1.00 92.44 316 TRP A C 1
ATOM 2409 O O . TRP A 1 316 ? -18.230 -17.117 9.145 1.00 92.44 316 TRP A O 1
ATOM 2419 N N . GLN A 1 317 ? -16.308 -18.259 8.876 1.00 95.25 317 GLN A N 1
ATOM 2420 C CA . GLN A 1 317 ? -16.736 -19.483 9.556 1.00 95.25 317 GLN A CA 1
ATOM 2421 C C . GLN A 1 317 ? -16.601 -19.415 11.082 1.00 95.25 317 GLN A C 1
ATOM 2423 O O . GLN A 1 317 ? -17.482 -19.871 11.804 1.00 95.25 317 GLN A O 1
ATOM 2428 N N . PHE A 1 318 ? -15.489 -18.873 11.587 1.00 91.56 318 PHE A N 1
ATOM 2429 C CA . PHE A 1 318 ? -15.153 -18.903 13.018 1.00 91.56 318 PHE A CA 1
ATOM 2430 C C . PHE A 1 318 ? -15.223 -17.526 13.682 1.00 91.56 318 PHE A C 1
ATOM 2432 O O . PHE A 1 318 ? -14.917 -17.398 14.866 1.00 91.56 318 PHE A O 1
ATOM 2439 N N . GLY A 1 319 ? -15.572 -16.475 12.935 1.00 90.94 319 GLY A N 1
ATOM 2440 C CA . GLY A 1 319 ? -15.662 -15.123 13.478 1.00 90.94 319 GLY A CA 1
ATOM 2441 C C . GLY A 1 319 ? -14.320 -14.563 13.956 1.00 90.94 319 GLY A C 1
ATOM 2442 O O . GLY A 1 319 ? -14.304 -13.791 14.913 1.00 90.94 319 GLY A O 1
ATOM 2443 N N . TRP A 1 320 ? -13.191 -14.940 13.335 1.00 91.38 320 TRP A N 1
ATOM 2444 C CA . TRP A 1 320 ? -11.866 -14.436 13.725 1.00 91.38 320 TRP A CA 1
ATOM 2445 C C . TRP A 1 320 ? -11.804 -12.902 13.728 1.00 91.38 320 TRP A C 1
ATOM 2447 O O . TRP A 1 320 ? -12.074 -12.244 12.721 1.00 91.38 320 TRP A O 1
ATOM 2457 N N . ARG A 1 321 ? -11.413 -12.337 14.877 1.00 86.62 321 ARG A N 1
ATOM 2458 C CA . ARG A 1 321 ? -11.339 -10.892 15.153 1.00 86.62 321 ARG A CA 1
ATOM 2459 C C . ARG A 1 321 ? -10.108 -10.544 15.991 1.00 86.62 321 ARG A C 1
ATOM 2461 O O . ARG A 1 321 ? -9.392 -11.437 16.460 1.00 86.62 321 ARG A O 1
ATOM 2468 N N . GLY A 1 322 ? -9.840 -9.248 16.152 1.00 87.69 322 GLY A N 1
ATOM 2469 C CA . GLY A 1 322 ? -8.747 -8.739 16.979 1.00 87.69 322 GLY A CA 1
ATOM 2470 C C . GLY A 1 322 ? -7.379 -9.342 16.638 1.00 87.69 322 GLY A C 1
ATOM 2471 O O . GLY A 1 322 ? -6.957 -9.385 15.480 1.00 87.69 322 GLY A O 1
ATOM 2472 N N . ARG A 1 323 ? -6.666 -9.830 17.662 1.00 89.56 323 ARG A N 1
ATOM 2473 C CA . ARG A 1 323 ? -5.263 -10.278 17.555 1.00 89.56 323 ARG A CA 1
ATOM 2474 C C . ARG A 1 323 ? -5.037 -11.432 16.587 1.00 89.56 323 ARG A C 1
ATOM 2476 O O . ARG A 1 323 ? -3.976 -11.478 15.969 1.00 89.56 323 ARG A O 1
ATOM 2483 N N . VAL A 1 324 ? -5.995 -12.350 16.452 1.00 92.81 324 VAL A N 1
ATOM 2484 C CA . VAL A 1 324 ? -5.879 -13.461 15.494 1.00 92.81 324 VAL A CA 1
ATOM 2485 C C . VAL A 1 324 ? -5.834 -12.882 14.084 1.00 92.81 324 VAL A C 1
ATOM 2487 O O . VAL A 1 324 ? -4.847 -13.077 13.379 1.00 92.81 324 VAL A O 1
ATOM 2490 N N . ALA A 1 325 ? -6.829 -12.071 13.718 1.00 92.69 325 ALA A N 1
ATOM 2491 C CA . ALA A 1 325 ? -6.900 -11.453 12.398 1.00 92.69 325 ALA A CA 1
ATOM 2492 C C . ALA A 1 325 ? -5.665 -10.594 12.076 1.00 92.69 325 ALA A C 1
ATOM 2494 O O . ALA A 1 325 ? -5.114 -10.684 10.980 1.00 92.69 325 ALA A O 1
ATOM 2495 N N . ILE A 1 326 ? -5.187 -9.820 13.054 1.00 93.94 326 ILE A N 1
ATOM 2496 C CA . ILE A 1 326 ? -3.980 -8.993 12.931 1.00 93.94 326 ILE A CA 1
ATOM 2497 C C . ILE A 1 326 ? -2.744 -9.846 12.617 1.00 93.94 326 ILE A C 1
ATOM 2499 O O . ILE A 1 326 ? -2.000 -9.521 11.693 1.00 93.94 326 ILE A O 1
ATOM 2503 N N . ARG A 1 327 ? -2.510 -10.931 13.369 1.00 95.31 327 ARG A N 1
ATOM 2504 C CA . ARG A 1 327 ? -1.329 -11.794 13.179 1.00 95.31 327 ARG A CA 1
ATOM 2505 C C . ARG A 1 327 ? -1.324 -12.445 11.802 1.00 95.31 327 ARG A C 1
ATOM 2507 O O . ARG A 1 327 ? -0.290 -12.444 11.144 1.00 95.31 327 ARG A O 1
ATOM 2514 N N . TRP A 1 328 ? -2.474 -12.948 11.358 1.00 96.25 328 TRP A N 1
ATOM 2515 C CA . TRP A 1 328 ? -2.626 -13.525 10.022 1.00 96.25 328 TRP A CA 1
ATOM 2516 C C . TRP A 1 328 ? -2.428 -12.476 8.918 1.00 96.25 328 TRP A C 1
ATOM 2518 O O . TRP A 1 328 ? -1.722 -12.744 7.950 1.00 96.25 328 TRP A O 1
ATOM 2528 N N . ALA A 1 329 ? -2.976 -11.265 9.080 1.00 95.88 329 ALA A N 1
ATOM 2529 C CA . ALA A 1 329 ? -2.822 -10.186 8.102 1.00 95.88 329 ALA A CA 1
ATOM 2530 C C . ALA A 1 329 ? -1.360 -9.729 7.965 1.00 95.88 329 ALA A C 1
ATOM 2532 O O . ALA A 1 329 ? -0.848 -9.618 6.851 1.00 95.88 329 ALA A O 1
ATOM 2533 N N . ILE A 1 330 ? -0.673 -9.503 9.091 1.00 96.12 330 ILE A N 1
ATOM 2534 C CA . ILE A 1 330 ? 0.745 -9.116 9.101 1.00 96.12 330 ILE A CA 1
ATOM 2535 C C . ILE A 1 330 ? 1.614 -10.266 8.579 1.00 96.12 330 ILE A C 1
ATOM 2537 O O . ILE A 1 330 ? 2.477 -10.032 7.739 1.00 96.12 330 ILE A O 1
ATOM 2541 N N . GLY A 1 331 ? 1.372 -11.503 9.024 1.00 96.38 331 GLY A N 1
ATOM 2542 C CA . GLY A 1 331 ? 2.111 -12.680 8.565 1.00 96.38 331 GLY A CA 1
ATOM 2543 C C . GLY A 1 331 ? 1.997 -12.891 7.055 1.00 96.38 331 GLY A C 1
ATOM 2544 O O . GLY A 1 331 ? 3.013 -13.037 6.380 1.00 96.38 331 GLY A O 1
ATOM 2545 N N . GLY A 1 332 ? 0.781 -12.815 6.505 1.00 95.69 332 GLY A N 1
ATOM 2546 C CA . GLY A 1 332 ? 0.546 -12.931 5.062 1.00 95.69 332 GLY A CA 1
ATOM 2547 C C . GLY A 1 332 ? 1.228 -11.823 4.269 1.00 95.69 332 GLY A C 1
ATOM 2548 O O . GLY A 1 332 ? 1.856 -12.092 3.245 1.00 95.69 332 GLY A O 1
ATOM 2549 N N . PHE A 1 333 ? 1.183 -10.588 4.775 1.00 95.81 333 PHE A N 1
ATOM 2550 C CA . PHE A 1 333 ? 1.880 -9.469 4.148 1.00 95.81 333 PHE A CA 1
ATOM 2551 C C . PHE A 1 333 ? 3.405 -9.631 4.179 1.00 95.81 333 PHE A C 1
ATOM 2553 O O . PHE A 1 333 ? 4.055 -9.382 3.168 1.00 95.81 333 PHE A O 1
ATOM 2560 N N . VAL A 1 334 ? 3.987 -10.089 5.292 1.00 94.75 334 VAL A N 1
ATOM 2561 C CA . VAL A 1 334 ? 5.435 -10.342 5.396 1.00 94.75 334 VAL A CA 1
ATOM 2562 C C . VAL A 1 334 ? 5.874 -11.422 4.408 1.00 94.75 334 VAL A C 1
ATOM 2564 O O . VAL A 1 334 ? 6.867 -11.231 3.709 1.00 94.75 334 VAL A O 1
ATOM 2567 N N . VAL A 1 335 ? 5.121 -12.520 4.285 1.00 93.69 335 VAL A N 1
ATOM 2568 C CA . VAL A 1 335 ? 5.413 -13.568 3.291 1.00 93.69 335 VAL A CA 1
ATOM 2569 C C . VAL A 1 335 ? 5.334 -13.008 1.866 1.00 93.69 335 VAL A C 1
ATOM 2571 O O . VAL A 1 335 ? 6.236 -13.248 1.062 1.00 93.69 335 VAL A O 1
ATOM 2574 N N . LEU A 1 336 ? 4.312 -12.202 1.560 1.00 92.25 336 LEU A N 1
ATOM 2575 C CA . LEU A 1 336 ? 4.174 -11.559 0.251 1.00 92.25 336 LEU A CA 1
ATOM 2576 C C . LEU A 1 336 ? 5.323 -10.576 -0.039 1.00 92.25 336 LEU A C 1
ATOM 2578 O O . LEU A 1 336 ? 5.850 -10.533 -1.150 1.00 92.25 336 LEU A O 1
ATOM 2582 N N . MET A 1 337 ? 5.745 -9.808 0.966 1.00 90.19 337 MET A N 1
ATOM 2583 C CA . MET A 1 337 ? 6.884 -8.894 0.878 1.00 90.19 337 MET A CA 1
ATOM 2584 C C . MET A 1 337 ? 8.184 -9.649 0.592 1.00 90.19 337 MET A C 1
ATOM 2586 O O . MET A 1 337 ? 8.973 -9.206 -0.242 1.00 90.19 337 MET A O 1
ATOM 2590 N N . LEU A 1 338 ? 8.393 -10.810 1.216 1.00 86.81 338 LEU A N 1
ATOM 2591 C CA . LEU A 1 338 ? 9.547 -11.671 0.944 1.00 86.81 338 LEU A CA 1
ATOM 2592 C C . LEU A 1 338 ? 9.508 -12.280 -0.463 1.00 86.81 338 LEU A C 1
ATOM 2594 O O . LEU A 1 338 ? 10.560 -12.391 -1.093 1.00 86.81 338 LEU A O 1
ATOM 2598 N N . ALA A 1 339 ? 8.321 -12.608 -0.983 1.00 84.88 339 ALA A N 1
ATOM 2599 C CA . ALA A 1 339 ? 8.171 -13.087 -2.357 1.00 84.88 339 ALA A CA 1
ATOM 2600 C C . ALA A 1 339 ? 8.762 -12.082 -3.359 1.00 84.88 339 ALA A C 1
ATOM 2602 O O . ALA A 1 339 ? 9.552 -12.448 -4.232 1.00 84.88 339 ALA A O 1
ATOM 2603 N N . TYR A 1 340 ? 8.429 -10.801 -3.185 1.00 77.38 340 TYR A N 1
ATOM 2604 C CA . TYR A 1 340 ? 8.832 -9.739 -4.099 1.00 77.38 340 TYR A CA 1
ATOM 2605 C C . TYR A 1 340 ? 10.231 -9.177 -3.807 1.00 77.38 340 TYR A C 1
ATOM 2607 O O . TYR A 1 340 ? 11.121 -9.219 -4.658 1.00 77.38 340 TYR A O 1
ATOM 2615 N N . PHE A 1 341 ? 10.432 -8.656 -2.595 1.00 73.31 341 PHE A N 1
ATOM 2616 C CA . PHE A 1 341 ? 11.660 -7.972 -2.198 1.00 73.31 341 PHE A CA 1
ATOM 2617 C C . PHE A 1 341 ? 12.721 -8.930 -1.672 1.00 73.31 341 PHE A C 1
ATOM 2619 O O . PHE A 1 341 ? 13.896 -8.689 -1.910 1.00 73.31 341 PHE A O 1
ATOM 2626 N N . GLY A 1 342 ? 12.344 -10.020 -1.000 1.00 67.25 342 GLY A N 1
ATOM 2627 C CA . GLY A 1 342 ? 13.307 -10.948 -0.393 1.00 67.25 342 GLY A CA 1
ATOM 2628 C C . GLY A 1 342 ? 14.223 -11.602 -1.427 1.00 67.25 342 GLY A C 1
ATOM 2629 O O . GLY A 1 342 ? 15.440 -11.608 -1.271 1.00 67.25 342 GLY A O 1
ATOM 2630 N N . SER A 1 343 ? 13.654 -12.073 -2.535 1.00 64.38 343 SER A N 1
ATOM 2631 C CA . SER A 1 343 ? 14.423 -12.687 -3.623 1.00 64.38 343 SER A CA 1
ATOM 2632 C C . SER A 1 343 ? 15.320 -11.687 -4.369 1.00 64.38 343 SER A C 1
ATOM 2634 O O . SER A 1 343 ? 16.459 -12.017 -4.685 1.00 64.38 343 SER A O 1
ATOM 2636 N N . LYS A 1 344 ? 14.852 -10.452 -4.608 1.00 66.94 344 LYS A N 1
ATOM 2637 C CA . LYS A 1 344 ? 15.652 -9.394 -5.255 1.00 66.94 344 LYS A CA 1
ATOM 2638 C C . LYS A 1 344 ? 16.744 -8.834 -4.338 1.00 66.94 344 LYS A C 1
ATOM 2640 O O . LYS A 1 344 ? 17.872 -8.666 -4.782 1.00 66.94 344 LYS A O 1
ATOM 2645 N N . PHE A 1 345 ? 16.436 -8.600 -3.064 1.00 64.69 345 PHE A N 1
ATOM 2646 C CA . PHE A 1 345 ? 17.366 -8.049 -2.075 1.00 64.69 345 PHE A CA 1
ATOM 2647 C C . PHE A 1 345 ? 18.551 -8.984 -1.816 1.00 64.69 345 PHE A C 1
ATOM 2649 O O . PHE A 1 345 ? 19.689 -8.529 -1.748 1.00 64.69 345 PHE A O 1
ATOM 2656 N N . VAL A 1 346 ? 18.309 -10.296 -1.722 1.00 64.56 346 VAL A N 1
ATOM 2657 C CA . VAL A 1 346 ? 19.391 -11.277 -1.545 1.00 64.56 346 VAL A CA 1
ATOM 2658 C C . VAL A 1 346 ? 20.308 -11.322 -2.772 1.00 64.56 346 VAL A C 1
ATOM 2660 O O . VAL A 1 346 ? 21.526 -11.392 -2.631 1.00 64.56 346 VAL A O 1
ATOM 2663 N N . ILE A 1 347 ? 19.753 -11.238 -3.978 1.00 60.62 347 ILE A N 1
ATOM 2664 C CA . ILE A 1 347 ? 20.549 -11.313 -5.208 1.00 60.62 347 ILE A CA 1
ATOM 2665 C C . ILE A 1 347 ? 21.345 -10.016 -5.433 1.00 60.62 347 ILE A C 1
ATOM 2667 O O . ILE A 1 347 ? 22.563 -10.066 -5.601 1.00 60.62 347 ILE A O 1
ATOM 2671 N N . GLU A 1 348 ? 20.686 -8.858 -5.358 1.00 62.31 348 GLU A N 1
ATOM 2672 C CA . GLU A 1 348 ? 21.313 -7.564 -5.654 1.00 62.31 348 GLU A CA 1
ATOM 2673 C C . GLU A 1 348 ? 22.246 -7.083 -4.530 1.00 62.31 348 GLU A C 1
ATOM 2675 O O . GLU A 1 348 ? 23.321 -6.562 -4.824 1.00 62.31 348 GLU A O 1
ATOM 2680 N N . LEU A 1 349 ? 21.879 -7.262 -3.250 1.00 61.62 349 LEU A N 1
ATOM 2681 C CA . LEU A 1 349 ? 22.633 -6.685 -2.127 1.00 61.62 349 LEU A CA 1
ATOM 2682 C C . LEU A 1 349 ? 23.578 -7.674 -1.431 1.00 61.62 349 LEU A C 1
ATOM 2684 O O . LEU A 1 349 ? 24.654 -7.266 -1.002 1.00 61.62 349 LEU A O 1
ATOM 2688 N N . LEU A 1 350 ? 23.203 -8.954 -1.303 1.00 59.94 350 LEU A N 1
ATOM 2689 C CA . LEU A 1 350 ? 24.039 -9.950 -0.608 1.00 59.94 350 LEU A CA 1
ATOM 2690 C C . LEU A 1 350 ? 25.001 -10.685 -1.547 1.00 59.94 350 LEU A C 1
ATOM 2692 O O . LEU A 1 350 ? 26.102 -11.031 -1.128 1.00 59.94 350 LEU A O 1
ATOM 2696 N N . LEU A 1 351 ? 24.608 -10.930 -2.800 1.00 58.34 351 LEU A N 1
ATOM 2697 C CA . LEU A 1 351 ? 25.420 -11.696 -3.752 1.00 58.34 351 LEU A CA 1
ATOM 2698 C C . LEU A 1 351 ? 26.213 -10.825 -4.731 1.00 58.34 351 LEU A C 1
ATOM 2700 O O . LEU A 1 351 ? 27.116 -11.349 -5.383 1.00 58.34 351 LEU A O 1
ATOM 2704 N N . GLY A 1 352 ? 25.903 -9.527 -4.848 1.00 53.94 352 GLY A N 1
ATOM 2705 C CA . GLY A 1 352 ? 26.593 -8.600 -5.756 1.00 53.94 352 GLY A CA 1
ATOM 2706 C C . GLY A 1 352 ? 26.576 -9.040 -7.225 1.00 53.94 352 GLY A C 1
ATOM 2707 O O . GLY A 1 352 ? 27.399 -8.587 -8.019 1.00 53.94 352 GLY A O 1
ATOM 2708 N N . LYS A 1 353 ? 25.675 -9.960 -7.582 1.00 53.06 353 LYS A N 1
ATOM 2709 C CA . LYS A 1 353 ? 25.496 -10.485 -8.932 1.00 53.06 353 LYS A CA 1
ATOM 2710 C C . LYS A 1 353 ? 24.198 -9.897 -9.462 1.00 53.06 353 LYS A C 1
ATOM 2712 O O . LYS A 1 353 ? 23.122 -10.324 -9.049 1.00 53.06 353 LYS A O 1
ATOM 2717 N N . ALA A 1 354 ? 24.351 -8.868 -10.291 1.00 51.53 354 ALA A N 1
ATOM 2718 C CA . ALA A 1 354 ? 23.285 -8.309 -11.113 1.00 51.53 354 ALA A CA 1
ATOM 2719 C C . ALA A 1 354 ? 22.977 -9.244 -12.286 1.00 51.53 354 ALA A C 1
ATOM 2721 O O . ALA A 1 354 ? 23.952 -9.798 -12.852 1.00 51.53 354 ALA A O 1
#

Solvent-accessible surface area (backbone atoms only — not comparable to full-atom values): 19643 Å² total; per-residue (Å²): 131,91,79,72,94,81,81,54,77,72,54,42,52,47,51,85,54,96,93,51,41,45,39,42,46,42,50,39,67,49,103,80,74,46,62,70,41,43,40,59,36,68,45,80,79,92,86,76,98,71,81,86,66,74,51,91,57,81,57,84,64,87,75,71,93,82,72,82,89,74,77,67,94,80,54,60,81,57,77,79,73,80,74,80,55,65,82,65,45,42,62,52,24,52,52,23,24,50,26,19,44,51,43,21,50,50,53,50,49,37,37,70,36,57,80,75,39,76,82,51,84,80,79,58,59,46,46,52,53,20,48,53,49,44,49,54,51,37,51,58,55,29,58,45,99,77,17,40,36,74,42,71,38,43,47,44,21,44,44,25,44,49,35,50,48,52,49,55,58,43,41,75,82,40,95,54,55,75,54,37,55,63,45,25,52,51,27,22,51,20,36,44,44,41,48,68,47,73,94,72,71,55,44,65,75,82,65,54,70,48,56,53,51,20,52,53,29,41,53,50,15,50,28,37,34,49,54,22,30,53,45,32,52,51,50,49,54,49,54,54,33,61,76,64,76,51,78,50,64,60,62,74,59,49,78,59,68,69,58,53,52,53,51,30,53,52,31,42,53,54,16,48,54,34,38,50,53,16,53,50,39,40,66,75,54,45,92,63,57,73,42,86,85,40,35,64,34,52,53,29,41,51,51,18,49,49,39,49,48,50,47,55,49,36,31,72,76,68,60,54,53,70,70,61,44,30,52,44,46,44,50,22,43,53,38,37,47,38,23,62,50,46,59,49,46,48,35,55,70,73,62,70,54,126

Mean predicted aligned error: 15.14 Å

Secondary structure (DSSP, 8-state):
--PPTTPPEEEEEEEEETTEEEEEEEEEE-TTS-EEEEEEEEEPPSSS----------------TT------SS--B--------HHHHHHHHHHHHHHHHHHHHHHHHHHH-HHHHTT-----HHHHHHHHHHHHHHHHHHEETTEEE--HHHHHHHHHHHHHHHHHHHHHHSS-GGGHHHHHHHHHHHHHHHHTPPP-PEEPS---HHHHHHHHHHHHHHHHHHHHHHHHHHHHHHHHHHHTT---HHHHTSPPHHHHHHHHHHHHHHHHHHHHHHHHHHHHH-TTTTSHHHHHHHHHHHHHHHHHHHHHHHHHHH---HHHHHHHHHHHHHHHHIIIIIHHHIIIIIS---

Radius of gyration: 26.83 Å; Cα contacts (8 Å, |Δi|>4): 445; chains: 1; bounding box: 61×57×80 Å

Sequence (354 aa):
MLVRPGMRFLAGCRLRHGGGITGRIVLSIGSHGRVVQWFDGVYPAIGRPHKLLLGSQVHHGNLGAGSPFRCPGHYVIILFTTTTTPSRMIPLAITAAILYGLSGAWLLRRLRHPQAAANGFLPRWPAVVALLIHGALVWKSLFTPEGLNVELFAILGLVGWLVALLLTLASLTLPVASLGIAVYPIAALSVIGLAFAPPGHYLSAELDFGLRTHILLSILAYSLLSIAAVQAALLYIQDSHLHRQQPGGFVRALPPLETMEKLLFGMIGLGFVVLTLSLLSGAFYLNDIFGQHLVHKTVLSVIAWLIFAVLLFGRWQFGWRGRVAIRWAIGGFVVLMLAYFGSKFVIELLLGKA

Nearest PDB structures (foldseek):
  7jh6-assembly4_D  TM=4.193E-01  e=4.260E+00  synthetic construct

Foldseek 3Di:
DDDDPDWDWFWKWWDDDPDWTKIKGQTDDPPVRWGAWIFIFTDHDDDDDDDGPGDPDTDGDTDDPDDDDDDPPDTDTPDPDDPDDLVVLQVLLLLLLVLLVVLLVLLVVCLLCVPVNVPDDSPCPSLVSSLVSLVVLLVSQQDDPQAGFPDPLSLLSVLLSLLSVVQSVCVVPAVLSNLSNVSSNSNSVSSNSSSVDDDGDHDHHPDDPLVVLLVVLLSNLLSLLVSLLSLLVVLQVLVVCVVVVNPDSSSVSDDDSVSSFVSSVVSLVVSLVSLVVSLVSCVPPPPCCPPPLNVQLNVLSVVLSVLSVCLNVCCVPVVDDRPRSSCSSNVSSVSNCCSPCVSVCCVVPVVVHD